Protein AF-A0A6A6Y308-F1 (afdb_monomer)

Nearest PDB structures (foldseek):
  7u5h-assembly1_A  TM=4.640E-01  e=7.105E+00  Bos taurus
  5zji-assembly1_1  TM=1.637E-01  e=7.989E+00  Zea mays

InterPro domains:
  IPR022025 Putative amidoligase enzyme [PF12224] (5-145)

Structure (mmCIF, N/CA/C/O backbone):
data_AF-A0A6A6Y308-F1
#
_entry.id   AF-A0A6A6Y308-F1
#
loop_
_atom_site.group_PDB
_atom_site.id
_atom_site.type_symbol
_atom_site.label_atom_id
_atom_site.label_alt_id
_atom_site.label_comp_id
_atom_site.label_asym_id
_atom_site.label_entity_id
_atom_site.label_seq_id
_atom_site.pdbx_PDB_ins_code
_atom_site.Cartn_x
_atom_site.Cartn_y
_atom_site.Cartn_z
_atom_site.occupancy
_atom_site.B_iso_or_equiv
_atom_site.auth_seq_id
_atom_site.auth_comp_id
_atom_site.auth_asym_id
_atom_site.auth_atom_id
_atom_site.pdbx_PDB_model_num
ATOM 1 N N . HIS A 1 1 ? -22.379 -2.623 -3.953 1.00 49.09 1 HIS A N 1
ATOM 2 C CA . HIS A 1 1 ? -21.558 -1.401 -4.014 1.00 49.09 1 HIS A CA 1
ATOM 3 C C . HIS A 1 1 ? -20.858 -1.243 -2.688 1.00 49.09 1 HIS A C 1
ATOM 5 O O . HIS A 1 1 ? -21.545 -1.113 -1.679 1.00 49.09 1 HIS A O 1
ATOM 11 N N . LEU A 1 2 ? -19.530 -1.318 -2.686 1.00 51.12 2 LEU A N 1
ATOM 12 C CA . LEU A 1 2 ? -18.751 -0.962 -1.508 1.00 51.12 2 LEU A CA 1
ATOM 13 C C . LEU A 1 2 ? -18.653 0.574 -1.449 1.00 51.12 2 LEU A C 1
ATOM 15 O O . LEU A 1 2 ? -18.627 1.216 -2.502 1.00 51.12 2 LEU A O 1
ATOM 19 N N . PRO A 1 3 ? -18.661 1.190 -0.258 1.00 69.62 3 PRO A N 1
ATOM 20 C CA . PRO A 1 3 ? -18.715 2.645 -0.108 1.00 69.62 3 PRO A CA 1
ATOM 21 C C . PRO A 1 3 ? -17.352 3.323 -0.331 1.00 69.62 3 PRO A C 1
ATOM 23 O O . PRO A 1 3 ? -17.095 4.371 0.258 1.00 69.62 3 PRO A O 1
ATOM 26 N N . PHE A 1 4 ? -16.480 2.750 -1.164 1.00 72.88 4 PHE A N 1
ATOM 27 C CA . PHE A 1 4 ? -15.085 3.164 -1.297 1.00 72.88 4 PHE A CA 1
ATOM 28 C C . PHE A 1 4 ? -14.673 3.358 -2.761 1.00 72.88 4 PHE A C 1
ATOM 30 O O . PHE A 1 4 ? -15.177 2.683 -3.661 1.00 72.88 4 PHE A O 1
ATOM 37 N N . ASN A 1 5 ? -13.732 4.271 -2.971 1.00 81.81 5 ASN A N 1
ATOM 38 C CA . ASN A 1 5 ? -12.874 4.333 -4.140 1.00 81.81 5 ASN A CA 1
ATOM 39 C C . ASN A 1 5 ? -11.476 3.857 -3.736 1.00 81.81 5 ASN A C 1
ATOM 41 O O . ASN A 1 5 ? -11.083 3.986 -2.575 1.00 81.81 5 ASN A O 1
ATOM 45 N N . PHE A 1 6 ? -10.704 3.349 -4.681 1.00 84.44 6 PHE A N 1
ATOM 46 C CA . PHE A 1 6 ? -9.331 2.956 -4.423 1.00 84.44 6 PHE A CA 1
ATOM 47 C C . PHE A 1 6 ? -8.427 3.211 -5.626 1.00 84.44 6 PHE A C 1
ATOM 49 O O . PHE A 1 6 ? -8.894 3.265 -6.760 1.00 84.44 6 PHE A O 1
ATOM 56 N N . GLY A 1 7 ? -7.137 3.372 -5.368 1.00 87.44 7 GLY A N 1
ATOM 57 C CA . GLY A 1 7 ? -6.074 3.354 -6.366 1.00 87.44 7 GLY A CA 1
ATOM 58 C C . GLY A 1 7 ? -5.041 2.297 -5.993 1.00 87.44 7 GLY A C 1
ATOM 59 O O . GLY A 1 7 ? -4.906 1.962 -4.816 1.00 87.44 7 GLY A O 1
ATOM 60 N N . VAL A 1 8 ? -4.339 1.753 -6.980 1.00 85.31 8 VAL A N 1
ATOM 61 C CA . VAL A 1 8 ? -3.263 0.780 -6.776 1.00 85.31 8 VAL A CA 1
ATOM 62 C C . VAL A 1 8 ? -1.998 1.288 -7.451 1.00 85.31 8 VAL A C 1
ATOM 64 O O . VAL A 1 8 ? -2.037 1.664 -8.621 1.00 85.31 8 VAL A O 1
ATOM 67 N N . GLU A 1 9 ? -0.888 1.266 -6.725 1.00 89.25 9 GLU A N 1
ATOM 68 C CA . GLU A 1 9 ? 0.457 1.490 -7.254 1.00 89.25 9 GLU A CA 1
ATOM 69 C C . GLU A 1 9 ? 1.149 0.131 -7.369 1.00 89.25 9 GLU A C 1
ATOM 71 O O . GLU A 1 9 ? 1.180 -0.656 -6.417 1.00 89.25 9 GLU A O 1
ATOM 76 N N . LEU A 1 10 ? 1.641 -0.180 -8.564 1.00 87.81 10 LEU A N 1
ATOM 77 C CA . LEU A 1 10 ? 2.288 -1.441 -8.895 1.00 87.81 10 LEU A CA 1
ATOM 78 C C . LEU A 1 10 ? 3.747 -1.171 -9.240 1.00 87.81 10 LEU A C 1
ATOM 80 O O . LEU A 1 10 ? 4.058 -0.751 -10.357 1.00 87.81 10 LEU A O 1
ATOM 84 N N . GLU A 1 11 ? 4.641 -1.463 -8.305 1.00 88.88 11 GLU A N 1
ATOM 85 C CA . GLU A 1 11 ? 6.077 -1.424 -8.543 1.00 88.88 11 GLU A CA 1
ATOM 86 C C . GLU A 1 11 ? 6.524 -2.761 -9.134 1.00 88.88 11 GLU A C 1
ATOM 88 O O . GLU A 1 11 ? 6.357 -3.829 -8.541 1.00 88.88 11 GLU A O 1
ATOM 93 N N . LEU A 1 12 ? 7.072 -2.726 -10.345 1.00 89.12 12 LEU A N 1
ATOM 94 C CA . LEU A 1 12 ? 7.346 -3.922 -11.127 1.00 89.12 12 LEU A CA 1
ATOM 95 C C . LEU A 1 12 ? 8.748 -3.878 -11.718 1.00 89.12 12 LEU A C 1
ATOM 97 O O . LEU A 1 12 ? 9.231 -2.847 -12.181 1.00 89.12 12 LEU A O 1
ATOM 101 N N . ILE A 1 13 ? 9.371 -5.051 -11.802 1.00 89.19 13 ILE A N 1
ATOM 102 C CA . ILE A 1 13 ? 10.595 -5.245 -12.573 1.00 89.19 13 ILE A CA 1
ATOM 103 C C . ILE A 1 13 ? 10.261 -6.083 -13.799 1.00 89.19 13 ILE A C 1
ATOM 105 O O . ILE A 1 13 ? 10.007 -7.287 -13.704 1.00 89.19 13 ILE A O 1
ATOM 109 N N . ILE A 1 14 ? 10.255 -5.431 -14.961 1.00 92.69 14 ILE A N 1
ATOM 110 C CA . ILE A 1 14 ? 9.709 -5.988 -16.199 1.00 92.69 14 ILE A CA 1
ATOM 111 C C . ILE A 1 14 ? 10.727 -6.050 -17.333 1.00 92.69 14 ILE A C 1
ATOM 113 O O . ILE A 1 14 ? 11.675 -5.272 -17.412 1.00 92.69 14 ILE A O 1
ATOM 117 N N . ARG A 1 15 ? 10.503 -6.974 -18.263 1.00 90.25 15 ARG A N 1
ATOM 118 C CA . ARG A 1 15 ? 11.238 -7.084 -19.522 1.00 90.25 15 ARG A CA 1
ATOM 119 C C . ARG A 1 15 ? 10.258 -7.301 -20.673 1.00 90.25 15 ARG A C 1
ATOM 121 O O . ARG A 1 15 ? 9.494 -8.261 -20.605 1.00 90.25 15 ARG A O 1
ATOM 128 N N . PRO A 1 16 ? 10.301 -6.503 -21.752 1.00 89.44 16 PRO A N 1
ATOM 129 C CA . PRO A 1 16 ? 9.512 -6.775 -22.952 1.00 89.44 16 PRO A CA 1
ATOM 130 C C . PRO A 1 16 ? 9.769 -8.191 -23.495 1.00 89.44 16 PRO A C 1
ATOM 132 O O . PRO A 1 16 ? 10.922 -8.583 -23.690 1.00 89.44 16 PRO A O 1
ATOM 135 N N . LYS A 1 17 ? 8.711 -8.966 -23.765 1.00 89.56 17 LYS A N 1
ATOM 136 C CA . LYS A 1 17 ? 8.814 -10.340 -24.299 1.00 89.56 17 LYS A CA 1
ATOM 137 C C . LYS A 1 17 ? 9.474 -10.395 -25.677 1.00 89.56 17 LYS A C 1
ATOM 139 O O . LYS A 1 17 ? 10.235 -11.318 -25.955 1.00 89.56 17 LYS A O 1
ATOM 144 N N . HIS A 1 18 ? 9.209 -9.401 -26.522 1.00 82.88 18 HIS A N 1
ATOM 145 C CA . HIS A 1 18 ? 9.711 -9.333 -27.896 1.00 82.88 18 HIS A CA 1
ATOM 146 C C . HIS A 1 18 ? 10.693 -8.177 -28.090 1.00 82.88 18 HIS A C 1
ATOM 148 O O . HIS A 1 18 ? 10.583 -7.405 -29.040 1.00 82.88 18 HIS A O 1
ATOM 154 N N . ILE A 1 19 ? 11.662 -8.052 -27.184 1.00 72.31 19 ILE A N 1
ATOM 155 C CA . ILE A 1 19 ? 12.603 -6.927 -27.167 1.00 72.31 19 ILE A CA 1
ATOM 156 C C . ILE A 1 19 ? 13.394 -6.756 -28.472 1.00 72.31 19 ILE A C 1
ATOM 158 O O . ILE A 1 19 ? 13.641 -5.634 -28.902 1.00 72.31 19 ILE A O 1
ATOM 162 N N . ASP A 1 20 ? 13.704 -7.859 -29.155 1.00 70.88 20 ASP A N 1
ATOM 163 C CA . ASP A 1 20 ? 14.433 -7.859 -30.431 1.00 70.88 20 ASP A CA 1
ATOM 164 C C . ASP A 1 20 ? 13.604 -7.302 -31.597 1.00 70.88 20 ASP A C 1
ATOM 166 O O . ASP A 1 20 ? 14.156 -6.879 -32.615 1.00 70.88 20 ASP A O 1
ATOM 170 N N . SER A 1 21 ? 12.275 -7.311 -31.447 1.00 68.81 21 SER A N 1
ATOM 171 C CA . SER A 1 21 ? 11.328 -6.767 -32.425 1.00 68.81 21 SER A CA 1
ATOM 172 C C . SER A 1 21 ? 11.036 -5.283 -32.210 1.00 68.81 21 SER A C 1
ATOM 174 O O . SER A 1 21 ? 10.389 -4.663 -33.056 1.00 68.81 21 SER A O 1
ATOM 176 N N . LEU A 1 22 ? 11.510 -4.706 -31.098 1.00 65.94 22 LEU A N 1
ATOM 177 C CA . LEU A 1 22 ? 11.335 -3.288 -30.840 1.00 65.94 22 LEU A CA 1
ATOM 178 C C . LEU A 1 22 ? 12.189 -2.446 -31.809 1.00 65.94 22 LEU A C 1
ATOM 180 O O . LEU A 1 22 ? 13.263 -2.886 -32.244 1.00 65.94 22 LEU A O 1
ATOM 184 N N . PRO A 1 23 ? 11.726 -1.227 -32.146 1.00 63.94 23 PRO A N 1
ATOM 185 C CA . PRO A 1 23 ? 12.510 -0.236 -32.876 1.00 63.94 23 PRO A CA 1
ATOM 186 C C . PRO A 1 23 ? 13.934 -0.078 -32.316 1.00 63.94 23 PRO A C 1
ATOM 188 O O . PRO A 1 23 ? 14.187 -0.308 -31.136 1.00 63.94 23 PRO A O 1
ATOM 191 N N . PHE A 1 24 ? 14.900 0.280 -33.166 1.00 62.03 24 PHE A N 1
ATOM 192 C CA . PHE A 1 24 ? 16.321 0.333 -32.783 1.00 62.03 24 PHE A CA 1
ATOM 193 C C . PHE A 1 24 ? 16.599 1.302 -31.616 1.00 62.03 24 PHE A C 1
ATOM 195 O O . PHE A 1 24 ? 17.485 1.055 -30.806 1.00 62.03 24 PHE A O 1
ATOM 202 N N . ASP A 1 25 ? 15.803 2.360 -31.505 1.00 57.19 25 ASP A N 1
ATOM 203 C CA . ASP A 1 25 ? 15.766 3.357 -30.429 1.00 57.19 25 ASP A CA 1
ATOM 204 C C . ASP A 1 25 ? 15.147 2.849 -29.108 1.00 57.19 25 ASP A C 1
ATOM 206 O O . ASP A 1 25 ? 15.202 3.543 -28.097 1.00 57.19 25 ASP A O 1
ATOM 210 N N . LEU A 1 26 ? 14.608 1.627 -29.105 1.00 56.84 26 LEU A N 1
ATOM 211 C CA . LEU A 1 26 ? 13.942 0.946 -27.990 1.00 56.84 26 LEU A CA 1
ATOM 212 C C . LEU A 1 26 ? 14.669 -0.337 -27.541 1.00 56.84 26 LEU A C 1
ATOM 214 O O . LEU A 1 26 ? 14.117 -1.132 -26.778 1.00 56.84 26 LEU A O 1
ATOM 218 N N . ARG A 1 27 ? 15.892 -0.579 -28.026 1.00 64.81 27 ARG A N 1
ATOM 219 C CA . ARG A 1 27 ? 16.707 -1.734 -27.616 1.00 64.81 27 ARG A CA 1
ATOM 220 C C . ARG A 1 27 ? 17.343 -1.508 -26.250 1.00 64.81 27 ARG A C 1
ATOM 222 O O . ARG A 1 27 ? 17.586 -0.368 -25.863 1.00 64.81 27 ARG A O 1
ATOM 229 N N . LEU A 1 28 ? 17.616 -2.613 -25.548 1.00 63.06 28 LEU A N 1
ATOM 230 C CA . LEU A 1 28 ? 18.350 -2.623 -24.278 1.00 63.06 28 LEU A CA 1
ATOM 231 C C . LEU A 1 28 ? 19.560 -1.677 -24.373 1.00 63.06 28 LEU A C 1
ATOM 233 O O . LEU A 1 28 ? 20.314 -1.791 -25.344 1.00 63.06 28 LEU A O 1
ATOM 237 N N . PRO A 1 29 ? 19.780 -0.780 -23.397 1.00 66.75 29 PRO A N 1
ATOM 238 C CA . PRO A 1 29 ? 21.053 -0.094 -23.293 1.00 66.75 29 PRO A CA 1
ATOM 239 C C . PRO A 1 29 ? 22.156 -1.150 -23.156 1.00 66.75 29 PRO A C 1
ATOM 241 O O . PRO A 1 29 ? 21.982 -2.128 -22.421 1.00 66.75 29 PRO A O 1
ATOM 244 N N . ASP A 1 30 ? 23.274 -0.962 -23.857 1.00 66.31 30 ASP A N 1
ATOM 245 C CA . ASP A 1 30 ? 24.448 -1.820 -23.694 1.00 66.31 30 ASP A CA 1
ATOM 246 C C . ASP A 1 30 ? 24.899 -1.845 -22.221 1.00 66.31 30 ASP A C 1
ATOM 248 O O . 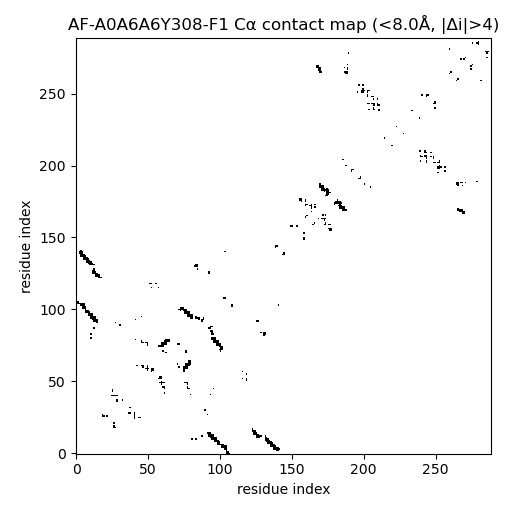ASP A 1 30 ? 24.589 -0.949 -21.431 1.00 66.31 30 ASP A O 1
ATOM 252 N N . SER A 1 31 ? 25.652 -2.872 -21.820 1.00 65.19 31 SER A N 1
ATOM 253 C CA . SER A 1 31 ? 26.125 -3.006 -20.431 1.00 65.19 31 SER A CA 1
ATOM 254 C C . SER A 1 31 ? 26.991 -1.830 -19.950 1.00 65.19 31 SER A C 1
ATOM 256 O O . SER A 1 31 ? 27.176 -1.658 -18.748 1.00 65.19 31 SER A O 1
ATOM 258 N N . ASP A 1 32 ? 27.531 -1.039 -20.878 1.00 68.44 32 ASP A N 1
ATOM 259 C CA . ASP A 1 32 ? 28.313 0.178 -20.659 1.00 68.44 32 ASP A CA 1
ATOM 260 C C . ASP A 1 32 ? 27.527 1.472 -20.961 1.00 68.44 32 ASP A C 1
ATOM 262 O O . ASP A 1 32 ? 28.116 2.552 -21.057 1.00 68.44 32 ASP A O 1
ATOM 266 N N . ALA A 1 33 ? 26.197 1.393 -21.083 1.00 72.44 33 ALA A N 1
ATOM 267 C CA . ALA A 1 33 ? 25.349 2.541 -21.361 1.00 72.44 33 ALA A CA 1
ATOM 268 C C . ALA A 1 33 ? 25.497 3.650 -20.312 1.00 72.44 33 ALA A C 1
ATOM 270 O O . ALA A 1 33 ? 25.511 3.435 -19.097 1.00 72.44 33 ALA A O 1
ATOM 271 N N . THR A 1 34 ? 25.552 4.886 -20.800 1.00 79.69 34 THR A N 1
ATOM 272 C CA . THR A 1 34 ? 25.599 6.073 -19.948 1.00 79.69 34 THR A CA 1
ATOM 273 C C . THR A 1 34 ? 24.289 6.240 -19.165 1.00 79.69 34 THR A C 1
ATOM 275 O O . THR A 1 34 ? 23.223 5.856 -19.653 1.00 79.69 34 THR A O 1
ATOM 278 N N . PRO A 1 35 ? 24.304 6.923 -18.002 1.00 78.06 35 PRO A N 1
ATOM 279 C CA . PRO A 1 35 ? 23.084 7.211 -17.241 1.00 78.06 35 PRO A CA 1
ATOM 280 C C . PRO A 1 35 ? 21.982 7.886 -18.069 1.00 78.06 35 PRO A C 1
ATOM 282 O O . PRO A 1 35 ? 20.798 7.638 -17.856 1.00 78.06 35 PRO A O 1
ATOM 285 N N . ARG A 1 36 ? 22.371 8.717 -19.047 1.00 78.94 36 ARG A N 1
ATOM 286 C CA . ARG A 1 36 ? 21.442 9.365 -19.976 1.00 78.94 36 ARG A CA 1
ATOM 287 C C . ARG A 1 36 ? 20.762 8.358 -20.904 1.00 78.94 36 ARG A C 1
ATOM 289 O O . ARG A 1 36 ? 19.549 8.416 -21.030 1.00 78.94 36 ARG A O 1
ATOM 296 N N . GLN A 1 37 ? 21.513 7.433 -21.503 1.00 79.19 37 GLN A N 1
ATOM 297 C CA . GLN A 1 37 ? 20.950 6.387 -22.369 1.00 79.19 37 GLN A CA 1
ATOM 298 C C . GLN A 1 37 ? 19.991 5.477 -21.598 1.00 79.19 37 GLN A C 1
ATOM 300 O O . GLN A 1 37 ? 18.906 5.182 -22.087 1.00 79.19 37 GLN A O 1
ATOM 305 N N . THR A 1 38 ? 20.343 5.101 -20.366 1.00 78.69 38 THR A N 1
ATOM 306 C CA . THR A 1 38 ? 19.455 4.324 -19.489 1.00 78.69 38 THR A CA 1
ATOM 307 C C . THR A 1 38 ? 18.173 5.087 -19.164 1.00 78.69 38 THR A C 1
ATOM 309 O O . THR A 1 38 ? 17.088 4.514 -19.196 1.00 78.69 38 THR A O 1
ATOM 312 N N . ARG A 1 39 ? 18.270 6.394 -18.892 1.00 79.94 39 ARG A N 1
ATOM 313 C CA . ARG A 1 39 ? 17.099 7.244 -18.644 1.00 79.94 39 ARG A CA 1
ATOM 314 C C . ARG A 1 39 ? 16.206 7.365 -19.880 1.00 79.94 39 ARG A C 1
ATOM 316 O O . ARG A 1 39 ? 14.998 7.196 -19.766 1.00 79.94 39 ARG A O 1
ATOM 323 N N . ASP A 1 40 ? 16.791 7.634 -21.044 1.00 82.19 40 ASP A N 1
ATOM 324 C CA . ASP A 1 40 ? 16.055 7.769 -22.305 1.00 82.19 40 ASP A CA 1
ATOM 325 C C . ASP A 1 40 ? 15.342 6.448 -22.658 1.00 82.19 40 ASP A C 1
ATOM 327 O O . ASP A 1 40 ? 14.166 6.455 -23.028 1.00 82.19 40 ASP A O 1
ATOM 331 N N . PHE A 1 41 ? 16.002 5.305 -22.439 1.00 83.81 41 PHE A N 1
ATOM 332 C CA . PHE A 1 41 ? 15.382 3.987 -22.569 1.00 83.81 41 PHE A CA 1
ATOM 333 C C . PHE A 1 41 ? 14.203 3.808 -21.607 1.00 83.81 41 PHE A C 1
ATOM 335 O O . PHE A 1 41 ? 13.113 3.451 -22.048 1.00 83.81 41 PHE A O 1
ATOM 342 N N . ASN A 1 42 ? 14.389 4.102 -20.316 1.00 85.81 42 ASN A N 1
ATOM 343 C CA . ASN A 1 42 ? 13.338 3.969 -19.306 1.00 85.81 42 ASN A CA 1
ATOM 344 C C . ASN A 1 42 ? 12.090 4.784 -19.679 1.00 85.81 42 ASN A C 1
ATOM 346 O O . ASN A 1 42 ? 10.986 4.250 -19.666 1.00 85.81 42 ASN A O 1
ATOM 350 N N . PHE A 1 43 ? 12.244 6.038 -20.112 1.00 87.31 43 PHE A N 1
ATOM 351 C CA . PHE A 1 43 ? 11.104 6.834 -20.585 1.00 87.31 43 PHE A CA 1
ATOM 352 C C . PHE A 1 43 ? 10.428 6.244 -21.819 1.00 87.31 43 PHE A C 1
ATOM 354 O O . PHE A 1 43 ? 9.216 6.371 -21.988 1.00 87.31 43 PHE A O 1
ATOM 361 N N . THR A 1 44 ? 11.193 5.610 -22.699 1.00 86.88 44 THR A N 1
ATOM 362 C CA . THR A 1 44 ? 10.627 4.988 -23.895 1.00 86.88 44 THR A CA 1
ATOM 363 C C . THR A 1 44 ? 9.882 3.695 -23.547 1.00 86.88 44 THR A C 1
ATOM 365 O O . THR A 1 44 ? 8.809 3.448 -24.097 1.00 86.88 44 THR A O 1
ATOM 368 N N . LEU A 1 45 ? 10.359 2.938 -22.553 1.00 89.62 45 LEU A N 1
ATOM 369 C CA . LEU A 1 45 ? 9.630 1.821 -21.950 1.00 89.62 45 LEU A CA 1
ATOM 370 C C . LEU A 1 45 ? 8.298 2.281 -21.335 1.00 89.62 45 LEU A C 1
ATOM 372 O O . LEU A 1 45 ? 7.266 1.678 -21.622 1.00 89.62 45 LEU A O 1
ATOM 376 N N . LEU A 1 46 ? 8.287 3.378 -20.568 1.00 93.12 46 LEU A N 1
ATOM 377 C CA . LEU A 1 46 ? 7.044 3.938 -20.019 1.00 93.12 46 LEU A CA 1
ATOM 378 C C . LEU A 1 46 ? 6.062 4.353 -21.121 1.00 93.12 46 LEU A C 1
ATOM 380 O O . LEU A 1 46 ? 4.873 4.053 -21.037 1.00 93.12 46 LEU A O 1
ATOM 384 N N . LYS A 1 47 ? 6.550 4.980 -22.201 1.00 91.75 47 LYS A N 1
ATOM 385 C CA . LYS A 1 47 ? 5.716 5.328 -23.367 1.00 91.75 47 LYS A CA 1
ATOM 386 C C . LYS A 1 47 ? 5.112 4.096 -24.029 1.00 91.75 47 LYS A C 1
ATOM 388 O O . LYS A 1 47 ? 3.959 4.146 -24.445 1.00 91.75 47 LYS A O 1
ATOM 393 N N . MET A 1 48 ? 5.864 3.002 -24.116 1.00 91.19 48 MET A N 1
ATOM 394 C CA . MET A 1 48 ? 5.357 1.742 -24.651 1.00 91.19 48 MET A CA 1
ATOM 395 C C . MET A 1 48 ? 4.241 1.168 -23.770 1.00 91.19 48 MET A C 1
ATOM 397 O O . MET A 1 48 ? 3.202 0.785 -24.300 1.00 91.19 48 MET A O 1
ATOM 401 N N . ILE A 1 49 ? 4.408 1.164 -22.443 1.00 94.50 49 ILE A N 1
ATOM 402 C CA . ILE A 1 49 ? 3.353 0.750 -21.497 1.00 94.50 49 ILE A CA 1
ATOM 403 C C . ILE A 1 49 ? 2.103 1.612 -21.696 1.00 94.50 49 ILE A C 1
ATOM 405 O O . ILE A 1 49 ? 1.008 1.085 -21.896 1.00 94.50 49 ILE A O 1
ATOM 409 N N . ALA A 1 50 ? 2.277 2.935 -21.732 1.00 95.38 50 ALA A N 1
ATOM 410 C CA . ALA A 1 50 ? 1.181 3.874 -21.918 1.00 95.38 50 ALA A CA 1
ATOM 411 C C . ALA A 1 50 ? 0.422 3.647 -23.237 1.00 95.38 50 ALA A C 1
ATOM 413 O O . ALA A 1 50 ? -0.811 3.686 -23.269 1.00 95.38 50 ALA A O 1
ATOM 414 N N . GLN A 1 51 ? 1.144 3.355 -24.322 1.00 93.69 51 GLN A N 1
ATOM 415 C CA . GLN A 1 51 ? 0.559 3.023 -25.621 1.00 93.69 51 GLN A CA 1
ATOM 416 C C . GLN A 1 51 ? -0.196 1.689 -25.602 1.00 93.69 51 GLN A C 1
ATOM 418 O O . GLN A 1 51 ? -1.299 1.628 -26.142 1.00 93.69 51 GLN A O 1
ATOM 423 N N . LEU A 1 52 ? 0.359 0.645 -24.980 1.00 94.81 52 LEU A N 1
ATOM 424 C CA . LEU A 1 52 ? -0.269 -0.679 -24.887 1.00 94.81 52 LEU A CA 1
ATOM 425 C C . LEU A 1 52 ? -1.583 -0.634 -24.101 1.00 94.81 52 LEU A C 1
ATOM 427 O O . LEU A 1 52 ? -2.606 -1.146 -24.565 1.00 94.81 52 LEU A O 1
ATOM 431 N N . LEU A 1 53 ? -1.570 0.027 -22.943 1.00 96.00 53 LEU A N 1
ATOM 432 C CA . LEU A 1 53 ? -2.765 0.215 -22.124 1.00 96.00 53 LEU A CA 1
ATOM 433 C C . LEU A 1 53 ? -3.803 1.062 -22.871 1.00 96.00 53 LEU A C 1
ATOM 435 O O . LEU A 1 53 ? -4.959 0.654 -22.999 1.00 96.00 53 LEU A O 1
ATOM 439 N N . SER A 1 54 ? -3.389 2.181 -23.474 1.00 96.56 54 SER A N 1
ATOM 440 C CA . SER A 1 54 ? -4.309 3.057 -24.214 1.00 96.56 54 SER A CA 1
ATOM 441 C C . SER A 1 54 ? -4.932 2.367 -25.433 1.00 96.56 54 SER A C 1
ATOM 443 O O . SER A 1 54 ? -6.120 2.549 -25.696 1.00 96.56 54 SER A O 1
ATOM 445 N N . ALA A 1 55 ? -4.169 1.535 -26.153 1.00 94.94 55 ALA A N 1
ATOM 446 C CA . ALA A 1 55 ? -4.673 0.723 -27.265 1.00 94.94 55 ALA A CA 1
ATOM 447 C C . ALA A 1 55 ? -5.695 -0.336 -26.816 1.00 94.94 55 ALA A C 1
ATOM 449 O O . ALA A 1 55 ? -6.518 -0.774 -27.616 1.00 94.94 55 ALA A O 1
ATOM 450 N N . SER A 1 56 ? -5.669 -0.699 -25.534 1.00 95.06 56 SER A N 1
ATOM 451 C CA . SER A 1 56 ? -6.587 -1.644 -24.895 1.00 95.06 56 SER A CA 1
ATOM 452 C C . SER A 1 56 ? -7.728 -0.936 -24.152 1.00 95.06 56 SER A C 1
ATOM 454 O O . SER A 1 56 ? -8.334 -1.504 -23.247 1.00 95.06 56 SER A O 1
ATOM 456 N N . GLU A 1 57 ? -8.034 0.312 -24.525 1.00 96.19 57 GLU A N 1
ATOM 457 C CA . GLU A 1 57 ? -9.078 1.152 -23.916 1.00 96.19 57 GLU A CA 1
ATOM 458 C C . GLU A 1 57 ? -8.837 1.445 -22.424 1.00 96.19 57 GLU A C 1
ATOM 460 O O . GLU A 1 57 ? -9.778 1.642 -21.657 1.00 96.19 57 GLU A O 1
ATOM 465 N N . MET A 1 58 ? -7.573 1.474 -22.000 1.00 95.69 58 MET A N 1
ATOM 466 C CA . MET A 1 58 ? -7.150 1.859 -20.654 1.00 95.69 58 MET A CA 1
ATOM 467 C C . MET A 1 58 ? -6.248 3.090 -20.780 1.00 95.69 58 MET A C 1
ATOM 469 O O . MET A 1 58 ? -5.028 2.940 -20.849 1.00 95.69 58 MET A O 1
ATOM 473 N N . PRO A 1 59 ? -6.817 4.309 -20.891 1.00 96.69 59 PRO A N 1
ATOM 474 C CA . PRO A 1 59 ? -6.035 5.519 -21.107 1.00 96.69 59 PRO A CA 1
ATOM 475 C C . PRO A 1 59 ? -4.904 5.616 -20.090 1.00 96.69 59 PRO A C 1
ATOM 477 O O . PRO A 1 59 ? -5.152 5.533 -18.885 1.00 96.69 59 PRO A O 1
ATOM 480 N N . CYS A 1 60 ? -3.679 5.766 -20.585 1.00 97.06 60 CYS A N 1
ATOM 481 C CA . CYS A 1 60 ? -2.489 5.782 -19.755 1.00 97.06 60 CYS A CA 1
ATOM 482 C C . CYS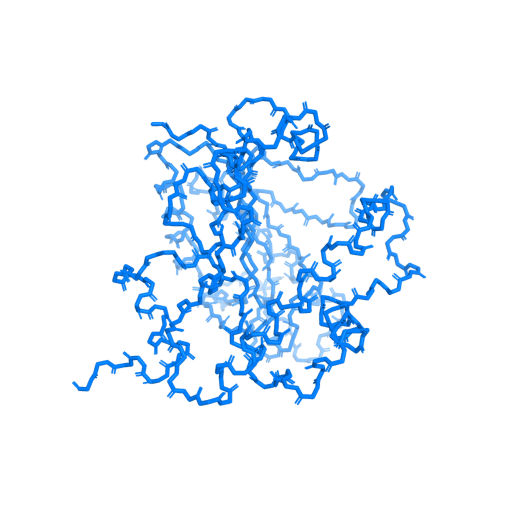 A 1 60 ? -1.543 6.905 -20.177 1.00 97.06 60 CYS A C 1
ATOM 484 O O . CYS A 1 60 ? -1.263 7.079 -21.365 1.00 97.06 60 CYS A O 1
ATOM 486 N N . ASN A 1 61 ? -1.054 7.654 -19.195 1.00 95.44 61 ASN A N 1
ATOM 487 C CA . ASN A 1 61 ? -0.050 8.692 -19.370 1.00 95.44 61 ASN A CA 1
ATOM 488 C C . ASN A 1 61 ? 1.330 8.182 -18.948 1.00 95.44 61 ASN A C 1
ATOM 490 O O . ASN A 1 61 ? 1.453 7.247 -18.160 1.00 95.44 61 ASN A O 1
ATOM 494 N N . VAL A 1 62 ? 2.371 8.854 -19.435 1.00 93.62 62 VAL A N 1
ATOM 495 C CA . VAL A 1 62 ? 3.701 8.774 -18.827 1.00 93.62 62 VAL A CA 1
ATOM 496 C C . VAL A 1 62 ? 3.837 9.945 -17.874 1.00 93.62 62 VAL A C 1
ATOM 498 O O . VAL A 1 62 ? 3.654 11.086 -18.300 1.00 93.62 62 VAL A O 1
ATOM 501 N N . PHE A 1 63 ? 4.155 9.657 -16.620 1.00 89.06 63 PHE A N 1
ATOM 502 C CA . PHE A 1 63 ? 4.388 10.665 -15.600 1.00 89.06 63 PHE A CA 1
ATOM 503 C C . PHE A 1 63 ? 5.884 10.747 -15.273 1.00 89.06 63 PHE A C 1
ATOM 505 O O . PHE A 1 63 ? 6.577 9.732 -15.231 1.00 89.06 63 PHE A O 1
ATOM 512 N N . ASP A 1 64 ? 6.389 11.969 -15.105 1.00 85.00 64 ASP A N 1
ATOM 513 C CA . ASP A 1 64 ? 7.761 12.244 -14.678 1.00 85.00 64 ASP A CA 1
ATOM 514 C C . ASP A 1 64 ? 7.695 13.066 -13.392 1.00 85.00 64 ASP A C 1
ATOM 516 O O . ASP A 1 64 ? 7.283 14.223 -13.423 1.00 85.00 64 ASP A O 1
ATOM 520 N N . HIS A 1 65 ? 8.143 12.490 -12.274 1.00 74.00 65 HIS A N 1
ATOM 521 C CA . HIS A 1 65 ? 8.185 13.174 -10.975 1.00 74.00 65 HIS A CA 1
ATOM 522 C C . HIS A 1 65 ? 9.069 14.436 -10.972 1.00 74.00 65 HIS A C 1
ATOM 524 O O . HIS A 1 65 ? 9.024 15.208 -10.020 1.00 74.00 65 HIS A O 1
ATOM 530 N N . ASN A 1 66 ? 9.889 14.655 -12.009 1.00 75.00 66 ASN A N 1
ATOM 531 C CA . ASN A 1 66 ? 10.678 15.879 -12.161 1.00 75.00 66 ASN A CA 1
ATOM 532 C C . ASN A 1 66 ? 9.900 17.036 -12.813 1.00 75.00 66 ASN A C 1
ATOM 534 O O . ASN A 1 66 ? 10.456 18.126 -12.960 1.00 75.00 66 ASN A O 1
ATOM 538 N N . CYS A 1 67 ? 8.663 16.809 -13.258 1.00 73.44 67 CYS A N 1
ATOM 539 C CA . CYS A 1 67 ? 7.785 17.858 -13.760 1.00 73.44 67 CYS A CA 1
ATOM 540 C C . CYS A 1 67 ? 6.945 18.449 -12.619 1.00 73.44 67 CYS A C 1
ATOM 542 O O . CYS A 1 67 ? 6.477 17.723 -11.752 1.00 73.44 67 CYS A O 1
ATOM 544 N N . ASP A 1 68 ? 6.695 19.762 -12.661 1.00 65.19 68 ASP A N 1
ATOM 545 C CA . ASP A 1 68 ? 5.861 20.480 -11.676 1.00 65.19 68 ASP A CA 1
ATOM 546 C C . ASP A 1 68 ? 4.346 20.185 -11.820 1.00 65.19 68 ASP A C 1
ATOM 548 O O . ASP A 1 68 ? 3.513 20.864 -11.219 1.00 65.19 68 ASP A O 1
ATOM 552 N N . GLU A 1 69 ? 3.965 19.214 -12.654 1.00 78.25 69 GLU A N 1
ATOM 553 C CA . GLU A 1 69 ? 2.571 18.829 -12.888 1.00 78.25 69 GLU A CA 1
ATOM 554 C C . GLU A 1 69 ? 2.180 17.668 -11.968 1.00 78.25 69 GLU A C 1
ATOM 556 O O . GLU A 1 69 ? 2.980 16.775 -11.703 1.00 78.25 69 GLU A O 1
ATOM 561 N N . GLU A 1 70 ? 0.939 17.663 -11.483 1.00 78.25 70 GLU A N 1
ATOM 562 C CA . GLU A 1 70 ? 0.407 16.540 -10.707 1.00 78.25 70 GLU A CA 1
ATOM 563 C C . GLU A 1 70 ? -0.064 15.399 -11.633 1.00 78.25 70 GLU A C 1
ATOM 565 O O . GLU A 1 70 ? -0.540 15.666 -12.744 1.00 78.25 70 GLU A O 1
ATOM 570 N N . PRO A 1 71 ? 0.013 14.127 -11.196 1.00 82.88 71 PRO A N 1
ATOM 571 C CA . PRO A 1 71 ? -0.515 13.005 -11.965 1.00 82.88 71 PRO A CA 1
ATOM 572 C C . PRO A 1 71 ? -2.028 13.118 -12.188 1.00 82.88 71 PRO A C 1
ATOM 574 O O . PRO A 1 71 ? -2.804 13.394 -11.272 1.00 82.88 71 PRO A O 1
ATOM 577 N N . ASP A 1 72 ? -2.473 12.823 -13.409 1.00 88.56 72 ASP A N 1
ATOM 578 C CA . ASP A 1 72 ? -3.897 12.730 -13.735 1.00 88.56 72 ASP A CA 1
ATOM 579 C C . ASP A 1 72 ? -4.440 11.354 -13.321 1.00 88.56 72 ASP A C 1
ATOM 581 O O . ASP A 1 72 ? -4.394 10.390 -14.089 1.00 88.56 72 ASP A O 1
ATOM 585 N N . TYR A 1 73 ? -4.986 11.265 -12.107 1.00 90.00 73 TYR A N 1
ATOM 586 C CA . TYR A 1 73 ? -5.581 10.035 -11.566 1.00 90.00 73 TYR A CA 1
ATOM 587 C C . TYR A 1 73 ? -6.966 9.688 -12.142 1.00 90.00 73 TYR A C 1
ATOM 589 O O . TYR A 1 73 ? -7.633 8.771 -11.656 1.00 90.00 73 TYR A O 1
ATOM 597 N N . THR A 1 74 ? -7.423 10.380 -13.194 1.00 90.62 74 THR A N 1
ATOM 598 C CA . THR A 1 74 ? -8.547 9.894 -14.018 1.00 90.62 74 THR A CA 1
ATOM 599 C C . THR A 1 74 ? -8.101 8.842 -15.037 1.00 90.62 74 THR A C 1
ATOM 601 O O . THR A 1 74 ? -8.936 8.200 -15.677 1.00 90.62 74 THR A O 1
ATOM 604 N N . LYS A 1 75 ? -6.785 8.646 -15.180 1.00 95.19 75 LYS A N 1
ATOM 605 C CA . LYS A 1 75 ? -6.140 7.715 -16.108 1.00 95.19 75 LYS A CA 1
ATOM 606 C C . LYS A 1 75 ? -5.107 6.860 -15.375 1.00 95.19 75 LYS A C 1
ATOM 608 O O . LYS A 1 75 ? -4.735 7.149 -14.242 1.00 95.19 75 LYS A O 1
ATOM 613 N N . TRP A 1 76 ? -4.636 5.811 -16.041 1.00 97.25 76 TRP A N 1
ATOM 614 C CA . TRP A 1 76 ? -3.450 5.083 -15.598 1.00 97.25 76 TRP A CA 1
ATOM 615 C C . TRP A 1 76 ? -2.209 5.963 -15.768 1.00 97.25 76 TRP A C 1
ATOM 617 O O . TRP A 1 76 ? -2.132 6.750 -16.712 1.00 97.25 76 TRP A O 1
ATOM 627 N N . ASN A 1 77 ? -1.202 5.797 -14.920 1.00 95.62 77 ASN A N 1
ATOM 628 C CA . ASN A 1 77 ? 0.067 6.513 -15.035 1.00 95.62 77 ASN A CA 1
ATOM 629 C C . ASN A 1 77 ? 1.222 5.512 -14.988 1.00 95.62 77 ASN A C 1
ATOM 631 O O . ASN A 1 77 ? 1.301 4.707 -14.070 1.00 95.62 77 ASN A O 1
ATOM 635 N N . ALA A 1 78 ? 2.105 5.548 -15.983 1.00 95.69 78 ALA A N 1
ATOM 636 C CA . ALA A 1 78 ? 3.365 4.814 -15.987 1.00 95.69 78 ALA A CA 1
ATOM 637 C C . ALA A 1 78 ? 4.494 5.784 -15.617 1.00 95.69 78 ALA A C 1
ATOM 639 O O . ALA A 1 78 ? 4.672 6.807 -16.283 1.00 95.69 78 ALA A O 1
ATOM 640 N N . THR A 1 79 ? 5.252 5.472 -14.571 1.00 93.62 79 THR A N 1
ATOM 641 C CA . THR A 1 79 ? 6.278 6.351 -13.999 1.00 93.62 79 THR A CA 1
ATOM 642 C C . THR A 1 79 ? 7.522 5.569 -13.563 1.00 93.62 79 THR A C 1
ATOM 644 O O . THR A 1 79 ? 7.596 4.341 -13.678 1.00 93.62 79 THR A O 1
ATOM 647 N N . LEU A 1 80 ? 8.553 6.298 -13.136 1.00 87.06 80 LEU A N 1
ATOM 648 C CA . LEU A 1 80 ? 9.748 5.738 -12.516 1.00 87.06 80 LEU A CA 1
ATOM 649 C C . LEU A 1 80 ? 9.707 5.989 -11.016 1.00 87.06 80 LEU A C 1
ATOM 651 O O . LEU A 1 80 ? 9.663 7.145 -10.605 1.00 87.06 80 LEU A O 1
ATOM 655 N N . ASP A 1 81 ? 9.890 4.931 -10.237 1.00 76.38 81 ASP A N 1
ATOM 656 C CA . ASP A 1 81 ? 10.172 5.050 -8.813 1.00 76.38 81 ASP A CA 1
ATOM 657 C C . ASP A 1 81 ? 11.683 4.878 -8.552 1.00 76.38 81 ASP A C 1
ATOM 659 O O . ASP A 1 81 ? 12.369 4.014 -9.112 1.00 76.38 81 ASP A O 1
ATOM 663 N N . ALA A 1 82 ? 12.230 5.773 -7.729 1.00 74.31 82 ALA A N 1
ATOM 664 C CA . ALA A 1 82 ? 13.611 5.748 -7.276 1.00 74.31 82 ALA A CA 1
ATOM 665 C C . ALA A 1 82 ? 13.889 4.659 -6.223 1.00 74.31 82 ALA A C 1
ATOM 667 O O . ALA A 1 82 ? 15.058 4.298 -6.054 1.00 74.31 82 ALA A O 1
ATOM 668 N N . SER A 1 83 ? 12.853 4.162 -5.542 1.00 69.81 83 SER A N 1
ATOM 669 C CA . SER A 1 83 ? 12.909 3.133 -4.500 1.00 69.81 83 SER A CA 1
ATOM 670 C C . SER A 1 83 ? 13.215 1.735 -5.066 1.00 69.81 83 SER A C 1
ATOM 672 O O . SER A 1 83 ? 13.900 0.937 -4.420 1.00 69.81 83 SER A O 1
ATOM 674 N N . ILE A 1 84 ? 12.804 1.469 -6.312 1.00 71.56 84 ILE A N 1
ATOM 675 C CA . ILE A 1 84 ? 12.942 0.158 -6.952 1.00 71.56 84 ILE A CA 1
ATOM 676 C C . ILE A 1 84 ? 14.396 -0.095 -7.384 1.00 71.56 84 ILE A C 1
ATOM 678 O O . ILE A 1 84 ? 15.080 0.738 -7.995 1.00 71.56 84 ILE A O 1
ATOM 682 N N . SER A 1 85 ? 14.875 -1.307 -7.112 1.00 75.62 85 SER A N 1
ATOM 683 C CA . SER A 1 85 ? 16.230 -1.761 -7.405 1.00 75.62 85 SER A CA 1
ATOM 684 C C . SER A 1 85 ? 16.560 -1.689 -8.894 1.00 75.62 85 SER A C 1
ATOM 686 O O . SER A 1 85 ? 15.935 -2.306 -9.759 1.00 75.62 85 SER A O 1
ATOM 688 N N . LYS A 1 86 ? 17.664 -1.004 -9.193 1.00 82.56 86 LYS A N 1
ATOM 689 C CA . LYS A 1 86 ? 18.245 -0.906 -10.541 1.00 82.56 86 LYS A CA 1
ATOM 690 C C . LYS A 1 86 ? 19.212 -2.051 -10.855 1.00 82.56 86 LYS A C 1
ATOM 692 O O . LYS A 1 86 ? 19.743 -2.116 -11.963 1.00 82.56 86 LYS A O 1
ATOM 697 N N . ALA A 1 87 ? 19.440 -2.970 -9.912 1.00 81.94 87 ALA A N 1
ATOM 698 C CA . ALA A 1 87 ? 20.415 -4.054 -10.057 1.00 81.94 87 ALA A CA 1
ATOM 699 C C . ALA A 1 87 ? 20.088 -5.001 -11.225 1.00 81.94 87 ALA A C 1
ATOM 701 O O . ALA A 1 87 ? 20.982 -5.605 -11.817 1.00 81.94 87 ALA A O 1
ATOM 702 N N . HIS A 1 88 ? 18.810 -5.114 -11.586 1.00 81.44 88 HIS A N 1
ATOM 703 C CA . HIS A 1 88 ? 18.349 -6.024 -12.630 1.00 81.44 88 HIS A CA 1
ATOM 704 C C . HIS A 1 88 ? 18.432 -5.463 -14.053 1.00 81.44 88 HIS A C 1
ATOM 706 O O . HIS A 1 88 ? 18.289 -6.235 -15.006 1.00 81.44 88 HIS A O 1
ATOM 712 N N . ILE A 1 89 ? 18.766 -4.176 -14.209 1.00 82.19 89 ILE A N 1
ATOM 713 C CA . ILE A 1 89 ? 18.942 -3.535 -15.522 1.00 82.19 89 ILE A CA 1
ATOM 714 C C . ILE A 1 89 ? 20.019 -4.260 -16.331 1.00 82.19 89 ILE A C 1
ATOM 716 O O . ILE A 1 89 ? 19.821 -4.541 -17.510 1.00 82.19 89 ILE A O 1
ATOM 720 N N . ALA A 1 90 ? 21.107 -4.685 -15.680 1.00 78.44 90 ALA A N 1
ATOM 721 C CA . ALA A 1 90 ? 22.176 -5.461 -16.312 1.00 78.44 90 ALA A CA 1
ATOM 722 C C . ALA A 1 90 ? 21.714 -6.828 -16.862 1.00 78.44 90 ALA A C 1
ATOM 724 O O . ALA A 1 90 ? 22.421 -7.458 -17.645 1.00 78.44 90 ALA A O 1
ATOM 725 N N . ASN A 1 91 ? 20.536 -7.315 -16.462 1.00 80.25 91 ASN A N 1
ATOM 726 C CA . ASN A 1 91 ? 19.933 -8.543 -16.983 1.00 80.25 91 ASN A CA 1
ATOM 727 C C . ASN A 1 91 ? 18.769 -8.274 -17.952 1.00 80.25 91 ASN A C 1
ATOM 729 O O . ASN A 1 91 ? 18.019 -9.200 -18.271 1.00 80.25 91 ASN A O 1
ATOM 733 N N . GLY A 1 92 ? 18.601 -7.023 -18.385 1.00 81.62 92 GLY A N 1
ATOM 734 C CA . GLY A 1 92 ? 17.528 -6.585 -19.271 1.00 81.62 92 GLY A CA 1
ATOM 735 C C . GLY A 1 92 ? 16.157 -6.525 -18.604 1.00 81.62 92 GLY A C 1
ATOM 736 O O . GLY A 1 92 ? 15.152 -6.721 -19.279 1.00 81.62 92 GLY A O 1
ATOM 737 N N . PHE A 1 93 ? 16.117 -6.307 -17.291 1.00 87.44 93 PHE A N 1
ATOM 738 C CA . PHE A 1 93 ? 14.895 -6.122 -16.516 1.00 87.44 93 PHE A CA 1
ATOM 739 C C . PHE A 1 93 ? 14.878 -4.721 -15.908 1.00 87.44 93 PHE A C 1
ATOM 741 O O . PHE A 1 93 ? 15.856 -4.295 -15.298 1.00 87.44 93 PHE A O 1
ATOM 748 N N . TYR A 1 94 ? 13.766 -4.018 -16.064 1.00 89.00 94 TYR A N 1
ATOM 749 C CA . TYR A 1 94 ? 13.673 -2.588 -15.817 1.00 89.00 94 TYR A CA 1
ATOM 750 C C . TYR A 1 94 ? 12.636 -2.286 -14.747 1.00 89.00 94 TYR A C 1
ATOM 752 O O . TYR A 1 94 ? 11.537 -2.841 -14.819 1.00 89.00 94 TYR A O 1
ATOM 760 N N . PRO A 1 95 ? 12.974 -1.419 -13.781 1.00 90.25 95 PRO A N 1
ATOM 761 C CA . PRO A 1 95 ? 12.023 -0.964 -12.787 1.00 90.25 95 PRO A CA 1
ATOM 762 C C . PRO A 1 95 ? 11.030 0.007 -13.424 1.00 90.25 95 PRO A C 1
ATOM 764 O O . PRO A 1 95 ? 11.429 0.926 -14.146 1.00 90.25 95 PRO A O 1
ATOM 767 N N . VAL A 1 96 ? 9.752 -0.197 -13.143 1.00 92.69 96 VAL A N 1
ATOM 768 C CA . VAL A 1 96 ? 8.666 0.724 -13.475 1.00 92.69 96 VAL A CA 1
ATOM 769 C C . VAL A 1 96 ? 7.681 0.759 -12.320 1.00 92.69 96 VAL A C 1
ATOM 771 O O . VAL A 1 96 ? 7.509 -0.236 -11.621 1.00 92.69 96 VAL A O 1
ATOM 774 N N . GLU A 1 97 ? 6.999 1.880 -12.170 1.00 93.19 97 GLU A N 1
ATOM 775 C CA . GLU A 1 97 ? 5.801 1.975 -11.350 1.00 93.19 97 GLU A CA 1
ATOM 776 C C . GLU A 1 97 ? 4.610 2.252 -12.269 1.00 93.19 97 GLU A C 1
ATOM 778 O O . GLU A 1 97 ? 4.697 3.050 -13.210 1.00 93.19 97 GLU A O 1
ATOM 783 N N . ILE A 1 98 ? 3.503 1.548 -12.041 1.00 95.19 98 ILE A N 1
ATOM 784 C CA . ILE A 1 98 ? 2.254 1.765 -12.765 1.00 95.19 98 ILE A CA 1
ATOM 785 C C . ILE A 1 98 ? 1.137 2.005 -11.760 1.00 95.19 98 ILE A C 1
ATOM 787 O O . ILE A 1 98 ? 0.840 1.146 -10.934 1.00 95.19 98 ILE A O 1
ATOM 791 N N . VAL A 1 99 ? 0.491 3.158 -11.875 1.00 93.50 99 VAL A N 1
ATOM 792 C CA . VAL A 1 99 ? -0.555 3.612 -10.962 1.00 93.50 99 VAL A CA 1
ATOM 793 C C . VAL A 1 99 ? -1.905 3.578 -11.666 1.00 93.50 99 VAL A C 1
ATOM 795 O O . VAL A 1 99 ? -2.044 4.067 -12.793 1.00 93.50 99 VAL A O 1
ATOM 798 N N . THR A 1 100 ? -2.909 2.986 -11.024 1.00 92.94 100 THR A N 1
ATOM 799 C CA . THR A 1 100 ? -4.281 2.955 -11.544 1.00 92.94 100 THR A CA 1
ATOM 800 C C . THR A 1 100 ? -4.910 4.354 -11.522 1.00 92.94 100 THR A C 1
ATOM 802 O O . THR A 1 100 ? -4.517 5.204 -10.720 1.00 92.94 100 THR A O 1
ATOM 805 N N . PRO A 1 101 ? -5.975 4.597 -12.306 1.00 94.06 101 PRO A N 1
ATOM 806 C CA . PRO A 1 101 ? -6.909 5.662 -11.965 1.00 94.06 101 PRO A CA 1
ATOM 807 C C . PRO A 1 101 ? -7.547 5.400 -10.592 1.00 94.06 101 PRO A C 1
ATOM 809 O O . PRO A 1 101 ? -7.480 4.289 -10.057 1.00 94.06 101 PRO A O 1
ATOM 812 N N . ILE A 1 102 ? -8.238 6.397 -10.045 1.00 90.06 102 ILE A N 1
ATOM 813 C CA . ILE A 1 102 ? -9.131 6.179 -8.902 1.00 90.06 102 ILE A CA 1
ATOM 814 C C . ILE A 1 102 ? -10.322 5.335 -9.381 1.00 90.06 102 ILE A C 1
ATOM 816 O O . ILE A 1 102 ? -11.164 5.794 -10.155 1.00 90.06 102 ILE A O 1
ATOM 820 N N . ILE A 1 103 ? -10.390 4.090 -8.919 1.00 86.62 103 ILE A N 1
ATOM 821 C CA . ILE A 1 103 ? -11.412 3.104 -9.266 1.00 86.62 103 ILE A CA 1
ATOM 822 C C . ILE A 1 103 ? -12.500 3.107 -8.197 1.00 86.62 103 ILE A C 1
ATOM 824 O O . ILE A 1 103 ? -12.234 3.061 -6.997 1.00 86.62 103 ILE A O 1
ATOM 828 N N . LYS A 1 104 ? -13.761 3.108 -8.623 1.00 85.69 104 LYS A N 1
ATOM 829 C CA . LYS A 1 104 ? -14.890 2.887 -7.721 1.00 85.69 104 LYS A CA 1
ATOM 830 C C . LYS A 1 104 ? -14.984 1.399 -7.383 1.00 85.69 104 LYS A C 1
ATOM 832 O O . LYS A 1 104 ? -14.984 0.569 -8.285 1.00 85.69 104 LYS A O 1
ATOM 837 N N . ALA A 1 105 ? -15.128 1.042 -6.105 1.00 80.19 105 ALA A N 1
ATOM 838 C CA . ALA A 1 105 ? -15.292 -0.352 -5.677 1.00 80.19 105 ALA A CA 1
ATOM 839 C C . ALA A 1 105 ? -16.717 -0.875 -5.971 1.00 80.19 105 ALA A C 1
ATOM 841 O O . ALA A 1 105 ? -17.563 -1.072 -5.085 1.00 80.19 105 ALA A O 1
ATOM 842 N N . ASP A 1 106 ? -17.021 -1.032 -7.256 1.00 80.81 106 ASP A N 1
ATOM 843 C CA . ASP A 1 106 ? -18.313 -1.455 -7.782 1.00 80.81 106 ASP A CA 1
ATOM 844 C C . ASP A 1 106 ? -18.300 -2.883 -8.343 1.00 80.81 106 ASP A C 1
ATOM 846 O O . ASP A 1 106 ? -17.689 -3.754 -7.735 1.00 80.81 106 ASP A O 1
ATOM 850 N N . ALA A 1 107 ? -19.075 -3.191 -9.382 1.00 70.94 107 ALA A N 1
ATOM 851 C CA . ALA A 1 107 ? -19.072 -4.531 -9.968 1.00 70.94 107 ALA A CA 1
ATOM 852 C C . ALA A 1 107 ? -17.939 -4.719 -10.994 1.00 70.94 107 ALA A C 1
ATOM 854 O O . ALA A 1 107 ? -17.582 -5.858 -11.289 1.00 70.94 107 ALA A O 1
ATOM 855 N N . ASP A 1 108 ? -17.357 -3.626 -11.496 1.00 82.94 108 ASP A N 1
ATOM 856 C CA . ASP A 1 108 ? -16.485 -3.624 -12.672 1.00 82.94 108 ASP A CA 1
ATOM 857 C C . ASP A 1 108 ? -14.997 -3.492 -12.309 1.00 82.94 108 ASP A C 1
ATOM 859 O O . ASP A 1 108 ? -14.120 -3.659 -13.164 1.00 82.94 108 ASP A O 1
ATOM 863 N N . TRP A 1 109 ? -14.674 -3.222 -11.039 1.00 85.25 109 TRP A N 1
ATOM 864 C CA . TRP A 1 109 ? -13.283 -3.048 -10.610 1.00 85.25 109 TRP A CA 1
ATOM 865 C C . TRP A 1 109 ? -12.433 -4.305 -10.843 1.00 85.25 109 TRP A C 1
ATOM 867 O O . TRP A 1 109 ? -11.291 -4.183 -11.277 1.00 85.25 109 TRP A O 1
ATOM 877 N N . VAL A 1 110 ? -12.997 -5.503 -10.632 1.00 84.06 110 VAL A N 1
ATOM 878 C CA . VAL A 1 110 ? -12.299 -6.780 -10.875 1.00 84.06 110 VAL A CA 1
ATOM 879 C C . VAL A 1 110 ? -11.900 -6.882 -12.342 1.00 84.06 110 VAL A C 1
ATOM 881 O O . VAL A 1 110 ? -10.732 -7.079 -12.656 1.00 84.06 110 VAL A O 1
ATOM 884 N N . TYR A 1 111 ? -12.853 -6.630 -13.245 1.00 87.50 111 TYR A N 1
ATOM 885 C CA . TYR A 1 111 ? -12.604 -6.626 -14.684 1.00 87.50 111 TYR A CA 1
ATOM 886 C C . TYR A 1 111 ? -11.534 -5.601 -15.081 1.00 87.50 111 TYR A C 1
ATOM 888 O O . TYR A 1 111 ? -10.705 -5.872 -15.946 1.00 87.50 111 TYR A O 1
ATOM 896 N N . THR A 1 112 ? -11.523 -4.432 -14.439 1.00 89.06 112 THR A N 1
ATOM 897 C CA . THR A 1 112 ? -10.522 -3.387 -14.697 1.00 89.06 112 THR A CA 1
ATOM 898 C C . THR A 1 112 ? -9.106 -3.866 -14.364 1.00 89.06 112 THR A C 1
ATOM 900 O O . THR A 1 112 ? -8.185 -3.651 -15.155 1.00 89.06 112 THR A O 1
ATOM 903 N N . ILE A 1 113 ? -8.933 -4.546 -13.227 1.00 90.56 113 ILE A N 1
ATOM 904 C CA . ILE A 1 113 ? -7.646 -5.113 -12.805 1.00 90.56 113 ILE A CA 1
ATOM 905 C C . ILE A 1 113 ? -7.253 -6.312 -13.681 1.00 90.56 113 ILE A C 1
ATOM 907 O O . ILE A 1 113 ? -6.109 -6.385 -14.129 1.00 90.56 113 ILE A O 1
ATOM 911 N N . ASP A 1 114 ? -8.190 -7.203 -14.008 1.00 90.38 114 ASP A N 1
ATOM 912 C CA . ASP A 1 114 ? -7.937 -8.349 -14.893 1.00 90.38 114 ASP A CA 1
ATOM 913 C C . ASP A 1 114 ? -7.514 -7.899 -16.299 1.00 90.38 114 ASP A C 1
ATOM 915 O O . ASP A 1 114 ? -6.583 -8.455 -16.884 1.00 90.38 114 ASP A O 1
ATOM 919 N N . LYS A 1 115 ? -8.161 -6.858 -16.845 1.00 95.25 115 LYS A N 1
ATOM 920 C CA . LYS A 1 115 ? -7.814 -6.292 -18.157 1.00 95.25 115 LYS A CA 1
ATOM 921 C C . LYS A 1 115 ? -6.396 -5.724 -18.155 1.00 95.25 115 LYS A C 1
ATOM 923 O O . LYS A 1 115 ? -5.652 -5.972 -19.100 1.00 95.25 115 LYS A O 1
ATOM 928 N N . PHE A 1 116 ? -6.008 -5.017 -17.091 1.00 95.50 116 PHE A N 1
ATOM 929 C CA . PHE A 1 116 ? -4.639 -4.525 -16.930 1.00 95.50 116 PHE A CA 1
ATOM 930 C C . PHE A 1 116 ? -3.626 -5.671 -16.989 1.00 95.50 116 PHE A C 1
ATOM 932 O O . PHE A 1 116 ? -2.700 -5.634 -17.803 1.00 95.50 116 PHE A O 1
ATOM 939 N N . TRP A 1 117 ? -3.821 -6.703 -16.163 1.00 95.38 117 TRP A N 1
ATOM 940 C CA . TRP A 1 117 ? -2.895 -7.830 -16.111 1.00 95.38 117 TRP A CA 1
ATOM 941 C C . TRP A 1 117 ? -2.863 -8.602 -17.422 1.00 95.38 117 TRP A C 1
ATOM 943 O O . TRP A 1 117 ? -1.777 -8.927 -17.876 1.00 95.38 117 TRP A O 1
ATOM 953 N N . SER A 1 118 ? -3.999 -8.784 -18.101 1.00 94.75 118 SER A N 1
ATOM 954 C CA . SER A 1 118 ? -4.028 -9.404 -19.430 1.00 94.75 118 SER A CA 1
ATOM 955 C C . SER A 1 118 ? -3.150 -8.657 -20.442 1.00 94.75 118 SER A C 1
ATOM 957 O O . SER A 1 118 ? -2.403 -9.292 -21.181 1.00 94.75 118 SER A O 1
ATOM 959 N N . VAL A 1 119 ? -3.213 -7.320 -20.479 1.00 95.38 119 VAL A N 1
ATOM 960 C CA . VAL A 1 119 ? -2.400 -6.507 -21.404 1.00 95.38 119 VAL A CA 1
ATOM 961 C C . VAL A 1 119 ? -0.917 -6.590 -21.051 1.00 95.38 119 VAL A C 1
ATOM 963 O O . VAL A 1 119 ? -0.061 -6.721 -21.930 1.00 95.38 119 VAL A O 1
ATOM 966 N N . MET A 1 120 ? -0.601 -6.506 -19.760 1.00 95.44 120 MET A N 1
ATOM 967 C CA . MET A 1 120 ? 0.778 -6.517 -19.292 1.00 95.44 120 MET A CA 1
ATOM 968 C C . MET A 1 120 ? 1.417 -7.903 -19.439 1.00 95.44 120 MET A C 1
ATOM 970 O O . MET A 1 120 ? 2.547 -7.998 -19.924 1.00 95.44 120 MET A O 1
ATOM 974 N N . ASP A 1 121 ? 0.686 -8.970 -19.116 1.00 95.44 121 ASP A N 1
ATOM 975 C CA . ASP A 1 121 ? 1.138 -10.350 -19.263 1.00 95.44 121 ASP A CA 1
ATOM 976 C C . ASP A 1 121 ? 1.420 -10.671 -20.724 1.00 95.44 121 ASP A C 1
ATOM 978 O O . ASP A 1 121 ? 2.409 -11.340 -21.008 1.00 95.44 121 ASP A O 1
ATOM 982 N N . ASP A 1 122 ? 0.631 -10.174 -21.676 1.00 94.44 122 ASP A N 1
ATOM 983 C CA . ASP A 1 122 ? 0.883 -10.399 -23.102 1.00 94.44 122 ASP A CA 1
ATOM 984 C C . ASP A 1 122 ? 2.195 -9.756 -23.580 1.00 94.44 122 ASP A C 1
ATOM 986 O O . ASP A 1 122 ? 2.894 -10.324 -24.426 1.00 94.44 122 ASP A O 1
ATOM 990 N N . ALA A 1 123 ? 2.581 -8.614 -23.008 1.00 92.00 123 ALA A N 1
ATOM 991 C CA . ALA A 1 123 ? 3.720 -7.824 -23.469 1.00 92.00 123 ALA A CA 1
ATOM 992 C C . ALA A 1 123 ? 5.022 -8.052 -22.678 1.00 92.00 123 ALA A C 1
ATOM 994 O O . ALA A 1 123 ? 6.115 -7.882 -23.237 1.00 92.00 123 ALA A O 1
ATOM 995 N N . PHE A 1 124 ? 4.948 -8.452 -21.406 1.00 94.81 124 PHE A N 1
ATOM 996 C CA . PHE A 1 124 ? 6.085 -8.397 -20.485 1.00 94.81 124 PHE A CA 1
ATOM 997 C C . PHE A 1 124 ? 6.361 -9.707 -19.741 1.00 94.81 124 PHE A C 1
ATOM 999 O O . PHE A 1 124 ? 5.512 -10.571 -19.550 1.00 94.81 124 PHE A O 1
ATOM 1006 N N . LEU A 1 125 ? 7.618 -9.864 -19.338 1.00 93.50 125 LEU A N 1
ATOM 1007 C CA . LEU A 1 125 ? 8.080 -10.840 -18.361 1.00 93.50 125 LEU A CA 1
ATOM 1008 C C . LEU A 1 125 ? 8.407 -10.112 -17.068 1.00 93.50 125 LEU A C 1
ATOM 1010 O O . LEU A 1 125 ? 8.982 -9.027 -17.110 1.00 93.50 125 LEU A O 1
ATOM 1014 N N . TYR A 1 126 ? 8.137 -10.752 -15.939 1.00 90.56 126 TYR A N 1
ATOM 1015 C CA . TYR A 1 126 ? 8.313 -10.162 -14.618 1.00 90.56 126 TYR A CA 1
ATOM 1016 C C . TYR A 1 126 ? 9.470 -10.806 -13.875 1.00 90.56 126 TYR A C 1
ATOM 1018 O O . TYR A 1 126 ? 9.793 -11.983 -14.068 1.00 90.56 126 TYR A O 1
ATOM 1026 N N . ARG A 1 127 ? 10.070 -10.034 -12.981 1.00 86.56 127 ARG A N 1
ATOM 1027 C CA . ARG A 1 127 ? 11.028 -10.513 -11.997 1.00 86.56 127 ARG A CA 1
ATOM 1028 C C . ARG A 1 127 ? 10.575 -10.065 -10.618 1.00 86.56 127 ARG A C 1
ATOM 1030 O O . ARG A 1 127 ? 10.214 -8.913 -10.426 1.00 86.56 127 ARG A O 1
ATOM 1037 N N . ARG A 1 128 ? 10.615 -10.999 -9.670 1.00 76.31 128 ARG A N 1
ATOM 1038 C CA . ARG A 1 128 ? 10.412 -10.693 -8.256 1.00 76.31 128 ARG A CA 1
ATOM 1039 C C . ARG A 1 128 ? 11.684 -10.078 -7.697 1.00 76.31 128 ARG A C 1
ATOM 1041 O O . ARG A 1 128 ? 12.763 -10.618 -7.939 1.00 76.31 128 ARG A O 1
ATOM 1048 N N . ASP A 1 129 ? 11.530 -9.012 -6.934 1.00 81.06 129 ASP A N 1
ATOM 1049 C CA . ASP A 1 129 ? 12.593 -8.410 -6.146 1.00 81.06 129 ASP A CA 1
ATOM 1050 C C . ASP A 1 129 ? 11.999 -7.820 -4.865 1.00 81.06 129 ASP A C 1
ATOM 1052 O O . ASP A 1 129 ? 10.819 -7.475 -4.825 1.00 81.06 129 ASP A O 1
ATOM 1056 N N . ILE A 1 130 ? 12.808 -7.740 -3.810 1.00 65.38 130 ILE A N 1
ATOM 1057 C CA . ILE A 1 130 ? 12.376 -7.224 -2.504 1.00 65.38 130 ILE A CA 1
ATOM 1058 C C . ILE A 1 130 ? 12.127 -5.712 -2.512 1.00 65.38 130 ILE A C 1
ATOM 1060 O O . ILE A 1 130 ? 11.492 -5.205 -1.597 1.00 65.38 130 ILE A O 1
ATOM 1064 N N . SER A 1 131 ? 12.635 -5.002 -3.521 1.00 67.94 131 SER A N 1
ATOM 1065 C CA . SER A 1 131 ? 12.372 -3.576 -3.718 1.00 67.94 131 SER A CA 1
ATOM 1066 C C . SER A 1 131 ? 11.047 -3.285 -4.420 1.00 67.94 131 SER A C 1
ATOM 1068 O O . SER A 1 131 ? 10.770 -2.121 -4.651 1.00 67.94 131 SER A O 1
ATOM 1070 N N . CYS A 1 132 ? 10.266 -4.303 -4.804 1.00 68.06 132 CYS A N 1
ATOM 1071 C CA . CYS A 1 132 ? 8.961 -4.112 -5.433 1.00 68.06 132 CYS A CA 1
ATOM 1072 C C . CYS A 1 132 ? 7.835 -4.145 -4.393 1.00 68.06 132 CYS A C 1
ATOM 1074 O O . CYS A 1 132 ? 7.577 -5.180 -3.768 1.00 68.06 132 CYS A O 1
ATOM 1076 N N . GLY A 1 133 ? 7.134 -3.029 -4.262 1.00 70.00 133 GLY A N 1
ATOM 1077 C CA . GLY A 1 133 ? 5.912 -2.843 -3.502 1.00 70.00 133 GLY A CA 1
ATOM 1078 C C . GLY A 1 133 ? 4.625 -3.018 -4.313 1.00 70.00 133 GLY A C 1
ATOM 1079 O O . GLY A 1 133 ? 4.578 -3.109 -5.540 1.00 70.00 133 GLY A O 1
ATOM 1080 N N . THR A 1 134 ? 3.519 -3.098 -3.584 1.00 76.06 134 THR A N 1
ATOM 1081 C CA . THR A 1 134 ? 2.182 -2.877 -4.137 1.00 76.06 134 THR A CA 1
ATOM 1082 C C . THR A 1 134 ? 1.416 -2.091 -3.101 1.00 76.06 134 THR A C 1
ATOM 1084 O O . THR A 1 134 ? 1.212 -2.586 -1.988 1.00 76.06 134 THR A O 1
ATOM 1087 N N . HIS A 1 135 ? 1.023 -0.874 -3.451 1.00 78.25 135 HIS A N 1
ATOM 1088 C CA . HIS A 1 135 ? 0.313 0.018 -2.545 1.00 78.25 135 HIS A CA 1
ATOM 1089 C C . HIS A 1 135 ? -1.146 0.091 -2.956 1.00 78.25 135 HIS A C 1
ATOM 1091 O O . HIS A 1 135 ? -1.471 0.136 -4.140 1.00 78.25 135 HIS A O 1
ATOM 1097 N N . VAL A 1 136 ? -2.041 0.080 -1.972 1.00 74.06 136 VAL A N 1
ATOM 1098 C CA . VAL A 1 136 ? -3.473 0.262 -2.196 1.00 74.06 136 VAL A CA 1
ATOM 1099 C C . VAL A 1 136 ? -3.915 1.471 -1.394 1.00 74.06 136 VAL A C 1
ATOM 1101 O O . VAL A 1 136 ? -3.879 1.473 -0.166 1.00 74.06 136 VAL A O 1
ATOM 1104 N N . HIS A 1 137 ? -4.351 2.497 -2.108 1.00 78.06 137 HIS A N 1
ATOM 1105 C CA . HIS A 1 137 ? -4.872 3.732 -1.548 1.00 78.06 137 HIS A CA 1
ATOM 1106 C C . HIS A 1 137 ? -6.383 3.601 -1.511 1.00 78.06 137 HIS A C 1
ATOM 1108 O O . HIS A 1 137 ? -6.992 3.353 -2.545 1.00 78.06 137 HIS A O 1
ATOM 1114 N N . ILE A 1 138 ? -7.007 3.760 -0.346 1.00 75.25 138 ILE A N 1
ATOM 1115 C CA . ILE A 1 138 ? -8.461 3.634 -0.199 1.00 75.25 138 ILE A CA 1
ATOM 1116 C C . ILE A 1 138 ? -9.025 4.953 0.312 1.00 75.25 138 ILE A C 1
ATOM 1118 O O . ILE A 1 138 ? -8.494 5.573 1.229 1.00 75.25 138 ILE A O 1
ATOM 1122 N N . SER A 1 139 ? -10.132 5.371 -0.284 1.00 65.81 139 SER A N 1
ATOM 1123 C CA . SER A 1 139 ? -10.908 6.540 0.110 1.00 65.81 139 SER A CA 1
ATOM 1124 C C . SER A 1 139 ? -12.398 6.191 0.081 1.00 65.81 139 SER A C 1
ATOM 1126 O O . SER A 1 139 ? -12.800 5.218 -0.553 1.00 65.81 139 SER A O 1
ATOM 1128 N N . PRO A 1 140 ? -13.273 6.929 0.765 1.00 66.38 140 PRO A N 1
ATOM 1129 C CA . PRO A 1 140 ? -14.712 6.777 0.611 1.00 66.38 140 PRO A CA 1
ATOM 1130 C C . PRO A 1 140 ? -15.158 7.190 -0.791 1.00 66.38 140 PRO A C 1
ATOM 1132 O O . PRO A 1 140 ? -14.551 8.032 -1.449 1.00 66.38 140 PRO A O 1
ATOM 1135 N N . ALA A 1 141 ? -16.305 6.664 -1.211 1.00 65.44 141 ALA A N 1
ATOM 1136 C CA . ALA A 1 141 ? -16.949 7.052 -2.461 1.00 65.44 141 ALA A CA 1
ATOM 1137 C C . ALA A 1 141 ? -17.395 8.532 -2.482 1.00 65.44 141 ALA A C 1
ATOM 1139 O O . ALA A 1 141 ? -17.607 9.094 -3.555 1.00 65.44 141 ALA A O 1
ATOM 1140 N N . SER A 1 142 ? -17.557 9.160 -1.311 1.00 61.50 142 SER A N 1
ATOM 1141 C CA . SER A 1 142 ? -17.936 10.568 -1.155 1.00 61.50 142 SER A CA 1
ATOM 1142 C C . SER A 1 142 ? -17.334 11.182 0.111 1.00 61.50 142 SER A C 1
ATOM 1144 O O . SER A 1 142 ? -17.392 10.557 1.170 1.00 61.50 142 SER A O 1
ATOM 1146 N N . GLY A 1 143 ? -16.864 12.430 0.010 1.00 56.66 143 GLY A N 1
ATOM 1147 C CA . GLY A 1 143 ? -16.263 13.197 1.110 1.00 56.66 143 GLY A CA 1
ATOM 1148 C C . GLY A 1 143 ? -14.736 13.085 1.163 1.00 56.66 143 GLY A C 1
ATOM 1149 O O . GLY A 1 143 ? -14.145 12.208 0.540 1.00 56.66 143 GLY A O 1
ATOM 1150 N N . SER A 1 144 ? -14.090 13.985 1.902 1.00 51.44 144 SER A N 1
ATOM 1151 C CA . SER A 1 144 ? -12.688 13.829 2.293 1.00 51.44 144 SER A CA 1
ATOM 1152 C C . SER A 1 144 ? -12.622 12.896 3.501 1.00 51.44 144 SER A C 1
ATOM 1154 O O . SER A 1 144 ? -13.199 13.204 4.543 1.00 51.44 144 SER A O 1
ATOM 1156 N N . TYR A 1 145 ? -11.943 11.752 3.384 1.00 53.41 145 TYR A N 1
ATOM 1157 C CA . TYR A 1 145 ? -11.583 10.965 4.566 1.00 53.41 145 TYR A CA 1
ATOM 1158 C C . TYR A 1 145 ? -10.415 11.647 5.251 1.00 53.41 145 TYR A C 1
ATOM 1160 O O . TYR A 1 145 ? -9.267 11.501 4.843 1.00 53.41 145 TYR A O 1
ATOM 1168 N N . ASN A 1 146 ? -10.720 12.383 6.307 1.00 60.66 146 ASN A N 1
ATOM 1169 C CA . ASN A 1 146 ? -9.719 12.728 7.285 1.00 60.66 146 ASN A CA 1
ATOM 1170 C C . ASN A 1 146 ? -9.899 11.768 8.463 1.00 60.66 146 ASN A C 1
ATOM 1172 O O . ASN A 1 146 ? -10.696 12.006 9.366 1.00 60.66 146 ASN A O 1
ATOM 1176 N N . ALA A 1 147 ? -9.205 10.626 8.413 1.00 58.53 147 ALA A N 1
ATOM 1177 C CA . ALA A 1 147 ? -9.219 9.661 9.511 1.00 58.53 147 ALA A CA 1
ATOM 1178 C C . ALA A 1 147 ? -8.814 10.328 10.840 1.00 58.53 147 ALA A C 1
ATOM 1180 O O . ALA A 1 147 ? -9.344 9.963 11.886 1.00 58.53 147 ALA A O 1
ATOM 1181 N N . PHE A 1 148 ? -7.956 11.354 10.788 1.00 56.81 148 PHE A N 1
ATOM 1182 C CA . PHE A 1 148 ? -7.592 12.153 11.953 1.00 56.81 148 PHE A CA 1
ATOM 1183 C C . PHE A 1 148 ? -8.743 13.040 12.432 1.00 56.81 148 PHE A C 1
ATOM 1185 O O . PHE A 1 148 ? -9.008 13.050 13.623 1.00 56.81 148 PHE A O 1
ATOM 1192 N N . GLU A 1 149 ? -9.519 13.671 11.545 1.00 63.09 149 GLU A N 1
ATOM 1193 C CA . GLU A 1 149 ? -10.736 14.404 11.944 1.00 63.09 149 GLU A CA 1
ATOM 1194 C C . GLU A 1 149 ? -11.755 13.474 12.613 1.00 63.09 149 GLU A C 1
ATOM 1196 O O . GLU A 1 149 ? -12.343 13.829 13.632 1.00 63.09 149 GLU A O 1
ATOM 1201 N N . VAL A 1 150 ? -11.938 12.256 12.091 1.00 64.12 150 VAL A N 1
ATOM 1202 C CA . VAL A 1 150 ? -12.803 11.250 12.728 1.00 64.12 150 VAL A CA 1
ATOM 1203 C C . VAL A 1 150 ? -12.274 10.898 14.118 1.00 64.12 150 VAL A C 1
ATOM 1205 O O . VAL A 1 150 ? -13.057 10.881 15.061 1.00 64.12 150 VAL A O 1
ATOM 1208 N N . ILE A 1 151 ? -10.971 10.663 14.279 1.00 69.19 151 ILE A N 1
ATOM 1209 C CA . ILE A 1 151 ? -10.361 10.370 15.587 1.00 69.19 151 ILE A CA 1
ATOM 1210 C C . ILE A 1 151 ? -10.485 11.560 16.553 1.00 69.19 151 ILE A C 1
ATOM 1212 O O . ILE A 1 151 ? -10.761 11.358 17.731 1.00 69.19 151 ILE A O 1
ATOM 1216 N N . GLU A 1 152 ? -10.308 12.789 16.074 1.00 69.50 152 GLU A N 1
ATOM 1217 C CA . GLU A 1 152 ? -10.320 14.005 16.894 1.00 69.50 152 GLU A CA 1
ATOM 1218 C C . GLU A 1 152 ? -11.727 14.431 17.323 1.00 69.50 152 GLU A C 1
ATOM 1220 O O . GLU A 1 152 ? -11.902 14.991 18.406 1.00 69.50 152 GLU A O 1
ATOM 1225 N N . THR A 1 153 ? -12.732 14.192 16.479 1.00 76.31 153 THR A N 1
ATOM 1226 C CA . THR A 1 153 ? -14.098 14.702 16.687 1.00 76.31 153 THR A CA 1
ATOM 1227 C C . THR A 1 153 ? -15.092 13.645 17.157 1.00 76.31 153 THR A C 1
ATOM 1229 O O . THR A 1 153 ? -16.195 13.999 17.579 1.00 76.31 153 THR A O 1
ATOM 1232 N N . SER A 1 154 ? -14.730 12.360 17.099 1.00 82.44 154 SER A N 1
ATOM 1233 C CA . SER A 1 154 ? -15.625 11.266 17.481 1.00 82.44 154 SER A CA 1
ATOM 1234 C C . SER A 1 154 ? -15.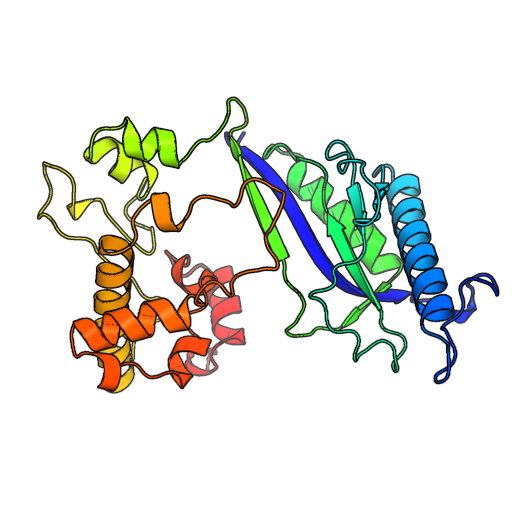461 10.850 18.937 1.00 82.44 154 SER A C 1
ATOM 1236 O O . SER A 1 154 ? -14.379 10.874 19.520 1.00 82.44 154 SER A O 1
ATOM 1238 N N . GLU A 1 155 ? -16.554 10.366 19.514 1.00 86.44 155 GLU A N 1
ATOM 1239 C CA . GLU A 1 155 ? -16.531 9.717 20.821 1.00 86.44 155 GLU A CA 1
ATOM 1240 C C . GLU A 1 155 ? -15.797 8.370 20.747 1.00 86.44 155 GLU A C 1
ATOM 1242 O O . GLU A 1 155 ? -15.799 7.694 19.714 1.00 86.44 155 GLU A O 1
ATOM 1247 N N . ARG A 1 156 ? -15.229 7.916 21.874 1.00 82.88 156 ARG A N 1
ATOM 1248 C CA . ARG A 1 156 ? -14.439 6.670 21.948 1.00 82.88 156 ARG A CA 1
ATOM 1249 C C . ARG A 1 156 ? -15.113 5.487 21.251 1.00 82.88 156 ARG A C 1
ATOM 1251 O O . ARG A 1 156 ? -14.467 4.777 20.490 1.00 82.88 156 ARG A O 1
ATOM 1258 N N . ASP A 1 157 ? -16.396 5.258 21.512 1.00 89.81 157 ASP A N 1
ATOM 1259 C CA . ASP A 1 157 ? -17.101 4.089 20.980 1.00 89.81 157 ASP A CA 1
ATOM 1260 C C . ASP A 1 157 ? -17.287 4.167 19.457 1.00 89.81 157 ASP A C 1
ATOM 1262 O O . ASP A 1 157 ? -17.267 3.130 18.798 1.00 89.81 157 ASP A O 1
ATOM 1266 N N . GLN A 1 158 ? -17.391 5.377 18.897 1.00 85.50 158 GLN A N 1
ATOM 1267 C CA . GLN A 1 158 ? -17.443 5.610 17.452 1.00 85.50 158 GLN A CA 1
ATOM 1268 C C . GLN A 1 158 ? -16.077 5.365 16.805 1.00 85.50 158 GLN A C 1
ATOM 1270 O O . GLN A 1 158 ? -16.014 4.734 15.754 1.00 85.50 158 GLN A O 1
ATOM 1275 N N . ILE A 1 159 ? -14.985 5.774 17.463 1.00 83.75 159 ILE A N 1
ATOM 1276 C CA . ILE A 1 159 ? -13.619 5.434 17.032 1.00 83.75 159 ILE A CA 1
ATOM 1277 C C . ILE A 1 159 ? -13.428 3.914 17.064 1.00 83.75 159 ILE A C 1
ATOM 1279 O O . ILE A 1 159 ? -12.891 3.333 16.127 1.00 83.75 159 ILE A O 1
ATOM 1283 N N . VAL A 1 160 ? -13.915 3.240 18.107 1.00 85.81 160 VAL A N 1
ATOM 1284 C CA . VAL A 1 160 ? -13.851 1.776 18.195 1.00 85.81 160 VAL A CA 1
ATOM 1285 C C . VAL A 1 1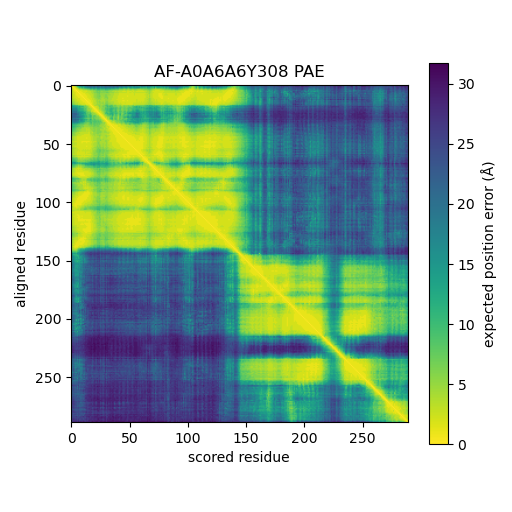60 ? -14.673 1.107 17.092 1.00 85.81 160 VAL A C 1
ATOM 1287 O O . VAL A 1 160 ? -14.209 0.128 16.521 1.00 85.81 160 VAL A O 1
ATOM 1290 N N . ASP A 1 161 ? -15.867 1.605 16.770 1.00 85.69 161 ASP A N 1
ATOM 1291 C CA . ASP A 1 161 ? -16.659 1.079 15.649 1.00 85.69 161 ASP A CA 1
ATOM 1292 C C . ASP A 1 161 ? -16.016 1.363 14.286 1.00 85.69 161 ASP A C 1
ATOM 1294 O O . ASP A 1 161 ? -16.195 0.585 13.352 1.00 85.69 161 ASP A O 1
ATOM 1298 N N . PHE A 1 162 ? -15.232 2.435 14.183 1.00 79.06 162 PHE A N 1
ATOM 1299 C CA . PHE A 1 162 ? -14.464 2.767 12.990 1.00 79.06 162 PHE A CA 1
ATOM 1300 C C . PHE A 1 162 ? -13.238 1.854 12.812 1.00 79.06 162 PHE A C 1
ATOM 1302 O O . PHE A 1 162 ? -13.050 1.286 11.740 1.00 79.06 162 PHE A O 1
ATOM 1309 N N . VAL A 1 163 ? -12.429 1.666 13.862 1.00 77.69 163 VAL A N 1
ATOM 1310 C CA . VAL A 1 163 ? -11.185 0.865 13.827 1.00 77.69 163 VAL A CA 1
ATOM 1311 C C . VAL A 1 163 ? -11.455 -0.642 13.966 1.00 77.69 163 VAL A C 1
ATOM 1313 O O . VAL A 1 163 ? -10.682 -1.473 13.500 1.00 77.69 163 VAL A O 1
ATOM 1316 N N . SER A 1 164 ? -12.555 -1.032 14.613 1.00 84.75 164 SER A N 1
ATOM 1317 C CA . SER A 1 164 ? -12.953 -2.428 14.850 1.00 84.75 164 SER A CA 1
ATOM 1318 C C . SER A 1 164 ? -14.447 -2.645 14.562 1.00 84.75 164 SER A C 1
ATOM 1320 O O . SER A 1 164 ? -15.225 -2.968 15.478 1.00 84.75 164 SER A O 1
ATOM 1322 N N . PRO A 1 165 ? -14.862 -2.494 13.285 1.00 76.94 165 PRO A N 1
ATOM 1323 C CA . PRO A 1 165 ? -16.266 -2.599 12.880 1.00 76.94 165 PRO A CA 1
ATOM 1324 C C . PRO A 1 165 ? -16.876 -3.962 13.230 1.00 76.94 165 PRO A C 1
ATOM 1326 O O . PRO A 1 165 ? -18.059 -4.055 13.568 1.00 76.94 165 PRO A O 1
ATOM 1329 N N . ASP A 1 166 ? -16.057 -5.015 13.261 1.00 79.62 166 ASP A N 1
ATOM 1330 C CA . ASP A 1 166 ? -16.424 -6.331 13.769 1.00 79.62 166 ASP A CA 1
ATOM 1331 C C . ASP A 1 166 ? -15.354 -6.914 14.716 1.00 79.62 166 ASP A C 1
ATOM 1333 O O . ASP A 1 166 ? -14.358 -6.273 15.048 1.00 79.62 166 ASP A O 1
ATOM 1337 N N . LYS A 1 167 ? -15.615 -8.114 15.253 1.00 75.94 167 LYS A N 1
ATOM 1338 C CA . LYS A 1 167 ? -14.719 -8.796 16.207 1.00 75.94 167 LYS A CA 1
ATOM 1339 C C . LYS A 1 167 ? -13.616 -9.618 15.535 1.00 75.94 167 LYS A C 1
ATOM 1341 O O . LYS A 1 167 ? -12.816 -10.219 16.247 1.00 75.94 167 LYS A O 1
ATOM 1346 N N . TYR A 1 168 ? -13.650 -9.756 14.217 1.00 72.12 168 TYR A N 1
ATOM 1347 C CA . TYR A 1 168 ? -12.717 -10.500 13.380 1.00 72.12 168 TYR A CA 1
ATOM 1348 C C . TYR A 1 168 ? -11.803 -9.514 12.662 1.00 72.12 168 TYR A C 1
ATOM 1350 O O . TYR A 1 168 ? -11.593 -9.629 11.464 1.00 72.12 168 TYR A O 1
ATOM 1358 N N . VAL A 1 169 ? -11.263 -8.554 13.407 1.00 68.56 169 VAL A N 1
ATOM 1359 C CA . VAL A 1 169 ? -10.113 -7.746 13.006 1.00 68.56 169 VAL A CA 1
ATOM 1360 C C . VAL A 1 169 ? -8.906 -8.213 13.811 1.00 68.56 169 VAL A C 1
ATOM 1362 O O . VAL A 1 169 ? -9.057 -8.744 14.918 1.00 68.56 169 VAL A O 1
ATOM 1365 N N . SER A 1 170 ? -7.709 -8.049 13.262 1.00 71.94 170 SER A N 1
ATOM 1366 C CA . SER A 1 170 ? -6.484 -8.502 13.918 1.00 71.94 170 SER A CA 1
ATOM 1367 C C . SER A 1 170 ? -6.246 -7.761 15.227 1.00 71.94 170 SER A C 1
ATOM 1369 O O . SER A 1 170 ? -5.850 -8.373 16.215 1.00 71.94 170 SER A O 1
ATOM 1371 N N . TRP A 1 171 ? -6.544 -6.462 15.280 1.00 83.06 171 TRP A N 1
ATOM 1372 C CA . TRP A 1 171 ? -6.498 -5.678 16.511 1.00 83.06 171 TRP A CA 1
ATOM 1373 C C . TRP A 1 171 ? -7.912 -5.245 16.869 1.00 83.06 171 TRP A C 1
ATOM 1375 O O . TRP A 1 171 ? -8.492 -4.364 16.241 1.00 83.06 171 TRP A O 1
ATOM 1385 N N . ASN A 1 172 ? -8.492 -5.924 17.851 1.00 83.38 172 ASN A N 1
ATOM 1386 C CA . ASN A 1 172 ? -9.886 -5.775 18.234 1.00 83.38 172 ASN A CA 1
ATOM 1387 C C . ASN A 1 172 ? -10.014 -4.830 19.436 1.00 83.38 172 ASN A C 1
ATOM 1389 O O . ASN A 1 172 ? -9.719 -5.185 20.580 1.00 83.38 172 ASN A O 1
ATOM 1393 N N . PHE A 1 173 ? -10.518 -3.626 19.169 1.00 89.12 173 PHE A N 1
ATOM 1394 C CA . PHE A 1 173 ? -10.722 -2.559 20.147 1.00 89.12 173 PHE A CA 1
ATOM 1395 C C . PHE A 1 173 ? -12.104 -2.607 20.806 1.00 89.12 173 PHE A C 1
ATOM 1397 O O . PHE A 1 173 ? -12.404 -1.781 21.663 1.00 89.12 173 PHE A O 1
ATOM 1404 N N . ARG A 1 174 ? -12.979 -3.566 20.464 1.00 86.12 174 ARG A N 1
ATOM 1405 C CA . ARG A 1 174 ? -14.362 -3.598 20.985 1.00 86.12 174 ARG A CA 1
ATOM 1406 C C . ARG A 1 174 ? -14.431 -3.689 22.510 1.00 86.12 174 ARG A C 1
ATOM 1408 O O . ARG A 1 174 ? -15.360 -3.155 23.109 1.00 86.12 174 ARG A O 1
ATOM 1415 N N . SER A 1 175 ? -13.440 -4.316 23.143 1.00 86.19 175 SER A N 1
ATOM 1416 C CA . SER A 1 175 ? -13.322 -4.370 24.605 1.00 86.19 175 SER A CA 1
ATOM 1417 C C . SER A 1 175 ? -12.938 -3.026 25.239 1.00 86.19 175 SER A C 1
ATOM 1419 O O . SER A 1 175 ? -13.107 -2.877 26.447 1.00 86.19 175 SER A O 1
ATOM 1421 N N . ALA A 1 176 ? -12.485 -2.042 24.457 1.00 87.38 176 ALA A N 1
ATOM 1422 C CA . ALA A 1 176 ? -12.163 -0.689 24.906 1.00 87.38 176 ALA A CA 1
ATOM 1423 C C . ALA A 1 176 ? -13.377 0.258 24.919 1.00 87.38 176 ALA A C 1
ATOM 1425 O O . ALA A 1 176 ? -13.266 1.373 25.438 1.00 87.38 176 ALA A O 1
ATOM 1426 N N . LYS A 1 177 ? -14.535 -0.173 24.387 1.00 87.81 177 LYS A N 1
ATOM 1427 C CA . LYS A 1 177 ? -15.788 0.592 24.485 1.00 87.81 177 LYS A CA 1
ATOM 1428 C C . LYS A 1 177 ? -16.147 0.899 25.934 1.00 87.81 177 LYS A C 1
ATOM 1430 O O . LYS A 1 177 ? -15.755 0.174 26.848 1.00 87.81 177 LYS A O 1
ATOM 1435 N N . THR A 1 178 ? -16.974 1.918 26.138 1.00 87.06 178 THR A N 1
ATOM 1436 C CA . THR A 1 178 ? -17.495 2.286 27.465 1.00 87.06 178 THR A CA 1
ATOM 1437 C C . THR A 1 178 ? -18.178 1.125 28.195 1.00 87.06 178 THR A C 1
ATOM 1439 O O . THR A 1 178 ? -18.086 1.027 29.416 1.00 87.06 178 THR A O 1
ATOM 1442 N N . THR A 1 179 ? -18.811 0.208 27.459 1.00 87.12 179 THR A N 1
ATOM 1443 C CA . THR A 1 179 ? -19.457 -0.999 28.002 1.00 87.12 179 THR A CA 1
ATOM 1444 C C . THR A 1 179 ? -18.529 -2.218 28.097 1.00 87.12 179 THR A C 1
ATOM 1446 O O . THR A 1 179 ? -18.989 -3.306 28.439 1.00 87.12 179 THR A O 1
ATOM 1449 N N . GLY A 1 180 ? -17.263 -2.080 27.699 1.00 85.31 180 GLY A N 1
ATOM 1450 C CA . GLY A 1 180 ? -16.275 -3.154 27.643 1.00 85.31 180 GLY A CA 1
ATOM 1451 C C . GLY A 1 180 ? -15.450 -3.301 28.925 1.00 85.31 180 GLY A C 1
ATOM 1452 O O . GLY A 1 180 ? -15.776 -2.757 29.977 1.00 85.31 180 GLY A O 1
ATOM 1453 N N . PHE A 1 181 ? -14.353 -4.053 28.826 1.00 82.56 181 PHE A N 1
ATOM 1454 C CA . PHE A 1 181 ? -13.429 -4.332 29.934 1.00 82.56 181 PHE A CA 1
ATOM 1455 C C . PHE A 1 181 ? -12.212 -3.392 29.974 1.00 82.56 181 PHE A C 1
ATOM 1457 O O . PHE A 1 181 ? -11.337 -3.560 30.819 1.00 82.56 181 PHE A O 1
ATOM 1464 N N . GLY A 1 182 ? -12.142 -2.414 29.067 1.00 80.38 182 GLY A N 1
ATOM 1465 C CA . GLY A 1 182 ? -11.046 -1.447 28.992 1.00 80.38 182 GLY A CA 1
ATOM 1466 C C . GLY A 1 182 ? -9.749 -2.013 28.406 1.00 80.38 182 GLY A C 1
ATOM 1467 O O . GLY A 1 182 ? -8.681 -1.484 28.697 1.00 80.38 182 GLY A O 1
ATOM 1468 N N . SER A 1 183 ? -9.824 -3.082 27.609 1.00 83.31 183 SER A N 1
ATOM 1469 C CA . SER A 1 183 ? -8.666 -3.728 26.980 1.00 83.31 183 SER A CA 1
ATOM 1470 C C . SER A 1 183 ? -8.735 -3.696 25.453 1.00 83.31 183 SER A C 1
ATOM 1472 O O . SER A 1 183 ? -9.803 -3.517 24.867 1.00 83.31 183 SER A O 1
ATOM 1474 N N . ILE A 1 184 ? -7.583 -3.901 24.816 1.00 84.69 184 ILE A N 1
ATOM 1475 C CA . ILE A 1 184 ? -7.448 -4.140 23.376 1.00 84.69 184 ILE A CA 1
ATOM 1476 C C . ILE A 1 184 ? -6.953 -5.575 23.202 1.00 84.69 184 ILE A C 1
ATOM 1478 O O . ILE A 1 184 ? -6.095 -6.039 23.955 1.00 84.69 184 ILE A O 1
ATOM 1482 N N . GLU A 1 185 ? -7.511 -6.292 22.233 1.00 84.88 185 GLU A N 1
ATOM 1483 C CA . GLU A 1 185 ? -7.101 -7.652 21.902 1.00 84.88 185 GLU A CA 1
ATOM 1484 C C . GLU A 1 185 ? -6.247 -7.637 20.630 1.00 84.88 185 GLU A C 1
ATOM 1486 O O . GLU A 1 185 ? -6.761 -7.433 19.531 1.00 84.88 185 GLU A O 1
ATOM 1491 N N . PHE A 1 186 ? -4.947 -7.879 20.785 1.00 83.44 186 PHE A N 1
ATOM 1492 C CA . PHE A 1 186 ? -4.013 -8.039 19.674 1.00 83.44 186 PHE A CA 1
ATOM 1493 C C . PHE A 1 186 ? -3.927 -9.512 19.285 1.00 83.44 186 PHE A C 1
ATOM 1495 O O . PHE A 1 186 ? -3.493 -10.355 20.076 1.00 83.44 186 PHE A O 1
ATOM 1502 N N . ARG A 1 187 ? -4.342 -9.830 18.063 1.00 78.50 187 ARG A N 1
ATOM 1503 C CA . ARG A 1 187 ? -4.308 -11.184 17.518 1.00 78.50 187 ARG A CA 1
ATOM 1504 C C . ARG A 1 187 ? -3.163 -11.312 16.529 1.00 78.50 187 ARG A C 1
ATOM 1506 O O . ARG A 1 187 ? -3.033 -10.503 15.617 1.00 78.50 187 ARG A O 1
ATOM 1513 N N . ARG A 1 188 ? -2.379 -12.372 16.708 1.00 69.94 188 ARG A N 1
ATOM 1514 C CA . ARG A 1 188 ? -1.329 -12.798 15.786 1.00 69.94 188 ARG A CA 1
ATOM 1515 C C . ARG A 1 188 ? -1.718 -14.130 15.173 1.00 69.94 188 ARG A C 1
ATOM 1517 O O . ARG A 1 188 ? -1.615 -15.155 15.854 1.00 69.94 188 ARG A O 1
ATOM 1524 N N . PRO A 1 189 ? -2.181 -14.141 13.923 1.00 64.06 189 PRO A N 1
ATOM 1525 C CA . PRO A 1 189 ? -2.037 -15.305 13.089 1.00 64.06 189 PRO A CA 1
ATOM 1526 C C . PRO A 1 189 ? -0.675 -15.266 12.365 1.00 64.06 189 PRO A C 1
ATOM 1528 O O . PRO A 1 189 ? -0.267 -14.226 11.857 1.00 64.06 189 PRO A O 1
ATOM 1531 N N . PRO A 1 190 ? 0.013 -16.403 12.296 1.00 62.78 190 PRO A N 1
ATOM 1532 C CA . PRO A 1 190 ? -0.404 -17.650 12.895 1.00 62.78 190 PRO A CA 1
ATOM 1533 C C . PRO A 1 190 ? -0.044 -17.714 14.395 1.00 62.78 190 PRO A C 1
ATOM 1535 O O . PRO A 1 190 ? 0.717 -16.899 14.919 1.00 62.78 190 PRO A O 1
ATOM 1538 N N . GLY A 1 191 ? -0.653 -18.661 15.113 1.00 67.62 191 GLY A N 1
ATOM 1539 C CA . GLY A 1 191 ? -0.427 -18.810 16.550 1.00 67.62 191 GLY A CA 1
ATOM 1540 C C . GLY A 1 191 ? 1.022 -19.186 16.859 1.00 67.62 191 GLY A C 1
ATOM 1541 O O . GLY A 1 191 ? 1.593 -20.053 16.204 1.00 67.62 191 GLY A O 1
ATOM 1542 N N . VAL A 1 192 ? 1.595 -18.562 17.887 1.00 75.00 192 VAL A N 1
ATOM 1543 C CA . VAL A 1 192 ? 2.956 -18.851 18.361 1.00 75.00 192 VAL A CA 1
ATOM 1544 C C . VAL A 1 192 ? 3.073 -20.284 18.891 1.00 75.00 192 VAL A C 1
ATOM 1546 O O . VAL A 1 192 ? 2.231 -20.731 19.670 1.00 75.00 192 VAL A O 1
ATOM 1549 N N . THR A 1 193 ? 4.128 -21.001 18.501 1.00 78.06 193 THR A N 1
ATOM 1550 C CA . THR A 1 193 ? 4.344 -22.417 18.858 1.00 78.06 193 THR A CA 1
ATOM 1551 C C . THR A 1 193 ? 5.471 -22.607 19.872 1.00 78.06 193 THR A C 1
ATOM 1553 O O . THR A 1 193 ? 5.579 -23.659 20.504 1.00 78.06 193 THR A O 1
ATOM 1556 N N . THR A 1 194 ? 6.288 -21.575 20.094 1.00 76.50 194 THR A N 1
ATOM 1557 C CA . THR A 1 194 ? 7.425 -21.609 21.021 1.00 76.50 194 THR A CA 1
ATOM 1558 C C . THR A 1 194 ? 7.328 -20.548 22.122 1.00 76.50 194 THR A C 1
ATOM 1560 O O . THR A 1 194 ? 6.691 -19.497 21.984 1.00 76.50 194 THR A O 1
ATOM 1563 N N . THR A 1 195 ? 8.026 -20.790 23.236 1.00 78.88 195 THR A N 1
ATOM 1564 C CA . THR A 1 195 ? 8.142 -19.824 24.344 1.00 78.88 195 THR A CA 1
ATOM 1565 C C . THR A 1 195 ? 8.766 -18.505 23.894 1.00 78.88 195 THR A C 1
ATOM 1567 O O . THR A 1 195 ? 8.370 -17.442 24.363 1.00 78.88 195 THR A O 1
ATOM 1570 N N . TRP A 1 196 ? 9.741 -18.557 22.989 1.00 77.94 196 TRP A N 1
ATOM 1571 C CA . TRP A 1 196 ? 10.443 -17.369 22.514 1.00 77.94 196 TRP A CA 1
ATOM 1572 C C . TRP A 1 196 ? 9.577 -16.535 21.562 1.00 77.94 196 TRP A C 1
ATOM 1574 O O . TRP A 1 196 ? 9.455 -15.335 21.781 1.00 77.94 196 TRP A O 1
ATOM 1584 N N . GLN A 1 197 ? 8.849 -17.156 20.625 1.00 74.38 197 GLN A N 1
ATOM 1585 C CA . GLN A 1 197 ? 7.853 -16.443 19.809 1.00 74.38 197 GLN A CA 1
ATOM 1586 C C . GLN A 1 197 ? 6.753 -15.812 20.673 1.00 74.38 197 GLN A C 1
ATOM 1588 O O . GLN A 1 197 ? 6.318 -14.696 20.394 1.00 74.38 197 GLN A O 1
ATOM 1593 N N . THR A 1 198 ? 6.316 -16.506 21.732 1.00 79.38 198 THR A N 1
ATOM 1594 C CA . THR A 1 198 ? 5.344 -15.966 22.697 1.00 79.38 198 THR A CA 1
ATOM 1595 C C . THR A 1 198 ? 5.881 -14.711 23.383 1.00 79.38 198 THR A C 1
ATOM 1597 O O . THR A 1 198 ? 5.210 -13.682 23.398 1.00 79.38 198 THR A O 1
ATOM 1600 N N . LYS A 1 199 ? 7.095 -14.781 23.943 1.00 81.06 199 LYS A N 1
ATOM 1601 C CA . LYS A 1 199 ? 7.739 -13.648 24.623 1.00 81.06 199 LYS A CA 1
ATOM 1602 C C . LYS A 1 199 ? 7.944 -12.462 23.688 1.00 81.06 199 LYS A C 1
ATOM 1604 O O . LYS A 1 199 ? 7.629 -11.340 24.072 1.00 81.06 199 LYS A O 1
ATOM 1609 N N . HIS A 1 200 ? 8.393 -12.732 22.466 1.00 83.50 200 HIS A N 1
ATOM 1610 C CA . HIS A 1 200 ? 8.547 -11.724 21.432 1.00 83.50 200 HIS A CA 1
ATOM 1611 C C . HIS A 1 200 ? 7.227 -11.023 21.117 1.00 83.50 200 HIS A C 1
ATOM 1613 O O . HIS A 1 200 ? 7.173 -9.802 21.178 1.00 83.50 200 HIS A O 1
ATOM 1619 N N . TRP A 1 201 ? 6.145 -11.770 20.872 1.00 82.00 201 TRP A N 1
ATOM 1620 C CA . TRP A 1 201 ? 4.845 -11.171 20.560 1.00 82.00 201 TRP A CA 1
ATOM 1621 C C . TRP A 1 201 ? 4.314 -10.282 21.693 1.00 82.00 201 TRP A C 1
ATOM 1623 O O . TRP A 1 2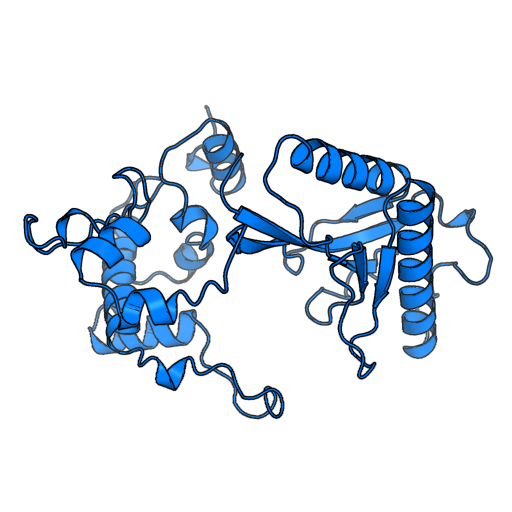01 ? 3.784 -9.196 21.451 1.00 82.00 201 TRP A O 1
ATOM 1633 N N . VAL A 1 202 ? 4.500 -10.712 22.945 1.00 81.56 202 VAL A N 1
ATOM 1634 C CA . VAL A 1 202 ? 4.151 -9.904 24.121 1.00 81.56 202 VAL A CA 1
ATOM 1635 C C . VAL A 1 202 ? 4.990 -8.624 24.168 1.00 81.56 202 VAL A C 1
ATOM 1637 O O . VAL A 1 202 ? 4.429 -7.537 24.298 1.00 81.56 202 VAL A O 1
ATOM 1640 N N . ALA A 1 203 ? 6.314 -8.733 24.027 1.00 81.62 203 ALA A N 1
ATOM 1641 C CA . ALA A 1 203 ? 7.225 -7.590 24.059 1.00 81.62 203 ALA A CA 1
ATOM 1642 C C . ALA A 1 203 ? 6.952 -6.597 22.919 1.00 81.62 203 ALA A C 1
ATOM 1644 O O . ALA A 1 203 ? 6.887 -5.394 23.165 1.00 81.62 203 ALA A O 1
ATOM 1645 N N . PHE A 1 204 ? 6.717 -7.105 21.708 1.00 84.62 204 PHE A N 1
ATOM 1646 C CA . PHE A 1 204 ? 6.302 -6.333 20.542 1.00 84.62 204 PHE A CA 1
ATOM 1647 C C . PHE A 1 204 ? 5.009 -5.562 20.821 1.00 84.62 204 PHE A C 1
ATOM 1649 O O . PHE A 1 204 ? 4.984 -4.344 20.680 1.00 84.62 204 PHE A O 1
ATOM 1656 N N . THR A 1 205 ? 3.958 -6.240 21.296 1.00 85.25 205 THR A N 1
ATOM 1657 C CA . THR A 1 205 ? 2.653 -5.614 21.581 1.00 85.25 205 THR A CA 1
ATOM 1658 C C . THR A 1 205 ? 2.775 -4.485 22.609 1.00 85.25 205 THR A C 1
ATOM 1660 O O . THR A 1 205 ? 2.184 -3.414 22.445 1.00 85.25 205 THR A O 1
ATOM 1663 N N . MET A 1 206 ? 3.564 -4.701 23.668 1.00 81.94 206 MET A N 1
ATOM 1664 C CA . MET A 1 206 ? 3.810 -3.686 24.694 1.00 81.94 206 MET A CA 1
ATOM 1665 C C . MET A 1 206 ? 4.584 -2.489 24.130 1.00 81.94 206 MET A C 1
ATOM 1667 O O . MET A 1 206 ? 4.184 -1.348 24.353 1.00 81.94 206 MET A O 1
ATOM 1671 N N . ALA A 1 207 ? 5.660 -2.740 23.380 1.00 83.44 207 ALA A N 1
ATOM 1672 C CA . ALA A 1 207 ? 6.485 -1.693 22.783 1.00 83.44 207 ALA A CA 1
ATOM 1673 C C . ALA A 1 207 ? 5.718 -0.881 21.734 1.00 83.44 207 ALA A C 1
ATOM 1675 O O . ALA A 1 207 ? 5.809 0.343 21.724 1.00 83.44 207 ALA A O 1
ATOM 1676 N N . PHE A 1 208 ? 4.918 -1.546 20.900 1.00 84.25 208 PHE A N 1
ATOM 1677 C CA . PHE A 1 208 ? 4.063 -0.901 19.910 1.00 84.25 208 PHE A CA 1
ATOM 1678 C C . PHE A 1 208 ? 3.031 0.015 20.577 1.00 84.25 208 PHE A C 1
ATOM 1680 O O . PHE A 1 208 ? 2.862 1.161 20.168 1.00 84.25 208 PHE A O 1
ATOM 1687 N N . THR A 1 209 ? 2.369 -0.466 21.635 1.00 82.38 209 THR A N 1
ATOM 1688 C CA . THR A 1 209 ? 1.382 0.333 22.375 1.00 82.38 209 THR A CA 1
ATOM 1689 C C . THR A 1 209 ? 2.032 1.563 23.004 1.00 82.38 209 THR A C 1
ATOM 1691 O O . THR A 1 209 ? 1.497 2.661 22.891 1.00 82.38 209 THR A O 1
ATOM 1694 N N . GLU A 1 210 ? 3.202 1.403 23.625 1.00 84.81 210 GLU A N 1
ATOM 1695 C CA . GLU A 1 210 ? 3.949 2.523 24.201 1.00 84.81 210 GLU A CA 1
ATOM 1696 C C . GLU A 1 210 ? 4.368 3.533 23.126 1.00 84.81 210 GLU A C 1
ATOM 1698 O O . GLU A 1 210 ? 4.171 4.733 23.294 1.00 84.81 210 GLU A O 1
ATOM 1703 N N . MET A 1 211 ? 4.889 3.052 21.997 1.00 84.56 211 MET A N 1
ATOM 1704 C CA . MET A 1 211 ? 5.248 3.888 20.854 1.00 84.56 211 MET A CA 1
ATOM 1705 C C . MET A 1 211 ? 4.043 4.695 20.354 1.00 84.56 211 MET A C 1
ATOM 1707 O O . MET A 1 211 ? 4.166 5.895 20.130 1.00 84.56 211 MET A O 1
ATOM 1711 N N . ALA A 1 212 ? 2.872 4.063 20.229 1.00 79.19 212 ALA A N 1
ATOM 1712 C CA . ALA A 1 212 ? 1.638 4.718 19.800 1.00 79.19 212 ALA A CA 1
ATOM 1713 C C . ALA A 1 212 ? 1.091 5.725 20.830 1.00 79.19 212 ALA A C 1
ATOM 1715 O O . ALA A 1 212 ? 0.463 6.704 20.446 1.00 79.19 212 ALA A O 1
ATOM 1716 N N . ILE A 1 213 ? 1.326 5.514 22.130 1.00 77.50 213 ILE A N 1
ATOM 1717 C CA . ILE A 1 213 ? 0.970 6.480 23.186 1.00 77.50 213 ILE A CA 1
ATOM 1718 C C . ILE A 1 213 ? 1.916 7.685 23.168 1.00 77.50 213 ILE A C 1
ATOM 1720 O O . ILE A 1 213 ? 1.485 8.814 23.394 1.00 77.50 213 ILE A O 1
ATOM 1724 N N . GLN A 1 214 ? 3.209 7.448 22.938 1.00 75.69 214 GLN A N 1
ATOM 1725 C CA . GLN A 1 214 ? 4.226 8.501 22.878 1.00 75.69 214 GLN A CA 1
ATOM 1726 C C . GLN A 1 214 ? 4.152 9.324 21.589 1.00 75.69 214 GLN A C 1
ATOM 1728 O O . GLN A 1 214 ? 4.593 10.474 21.578 1.00 75.69 214 GLN A O 1
ATOM 1733 N N . ALA A 1 215 ? 3.598 8.741 20.526 1.00 68.00 215 ALA A N 1
ATOM 1734 C CA . ALA A 1 215 ? 3.314 9.407 19.270 1.00 68.00 215 ALA A CA 1
ATOM 1735 C C . ALA A 1 215 ? 2.338 10.579 19.475 1.00 68.00 215 ALA A C 1
ATOM 1737 O O . ALA A 1 215 ? 1.138 10.385 19.664 1.00 68.00 215 ALA A O 1
ATOM 1738 N N . SER A 1 216 ? 2.844 11.812 19.404 1.00 56.31 216 SER A N 1
ATOM 1739 C CA . SER A 1 216 ? 1.986 12.992 19.219 1.00 56.31 216 SER A CA 1
ATOM 1740 C C . SER A 1 216 ? 1.576 13.082 17.743 1.00 56.31 216 SER A C 1
ATOM 1742 O O . SER A 1 216 ? 2.435 12.861 16.887 1.00 56.31 216 SER A O 1
ATOM 1744 N N . PRO A 1 217 ? 0.332 13.468 17.396 1.00 52.50 217 PRO A N 1
ATOM 1745 C CA . PRO A 1 217 ? -0.039 13.805 16.017 1.00 52.50 217 PRO A CA 1
ATOM 1746 C C . PRO A 1 217 ? 0.918 14.824 15.372 1.00 52.50 217 PRO A C 1
ATOM 1748 O O . PRO A 1 217 ? 1.221 14.722 14.191 1.00 52.50 217 PRO A O 1
ATOM 1751 N N . GLU A 1 218 ? 1.497 15.732 16.167 1.00 47.53 218 GLU A N 1
ATOM 1752 C CA . GLU A 1 218 ? 2.499 16.724 15.735 1.00 47.53 218 GLU A CA 1
ATOM 1753 C C . GLU A 1 218 ? 3.833 16.092 15.285 1.00 47.53 218 GLU A C 1
ATOM 1755 O O . GLU A 1 218 ? 4.614 16.716 14.574 1.00 47.53 218 GLU A O 1
ATOM 1760 N N . GLN A 1 219 ? 4.124 14.853 15.697 1.00 45.94 219 GLN A N 1
ATOM 1761 C CA . GLN A 1 219 ? 5.291 14.089 15.231 1.00 45.94 219 GLN A CA 1
ATOM 1762 C C . GLN A 1 219 ? 5.025 13.375 13.898 1.00 45.94 219 GLN A C 1
ATOM 1764 O O . GLN A 1 219 ? 5.971 12.927 13.254 1.00 45.94 219 GLN A O 1
ATOM 1769 N N . PHE A 1 220 ? 3.755 13.283 13.494 1.00 42.50 220 PHE A N 1
ATOM 1770 C CA . PHE A 1 220 ? 3.294 12.712 12.228 1.00 42.50 220 PHE A CA 1
ATOM 1771 C C . PHE A 1 220 ? 2.816 13.776 11.241 1.00 42.50 220 PHE A C 1
ATOM 1773 O O . PHE A 1 220 ? 2.276 13.411 10.197 1.00 42.50 220 PHE A O 1
ATOM 1780 N N . ASP A 1 221 ? 3.019 15.063 11.552 1.00 41.88 221 ASP A N 1
ATOM 1781 C CA . ASP A 1 221 ? 2.678 16.164 10.658 1.00 41.88 221 ASP A CA 1
ATOM 1782 C C . ASP A 1 221 ? 3.311 15.868 9.287 1.00 41.88 221 ASP A C 1
ATOM 1784 O O . ASP A 1 221 ? 4.548 15.799 9.188 1.00 41.88 221 ASP A O 1
ATOM 1788 N N . PRO A 1 222 ? 2.509 15.617 8.231 1.00 40.78 222 PRO A N 1
ATOM 1789 C CA . PRO A 1 222 ? 3.071 15.425 6.913 1.00 40.78 222 PRO A CA 1
ATOM 1790 C C . PRO A 1 222 ? 3.811 16.722 6.602 1.00 40.78 222 PRO A C 1
ATOM 1792 O O . PRO A 1 222 ? 3.221 17.802 6.725 1.00 40.78 222 PRO A O 1
ATOM 1795 N N . PRO A 1 223 ? 5.109 16.665 6.264 1.00 40.12 223 PRO A N 1
ATOM 1796 C CA . PRO A 1 223 ? 5.847 17.875 5.979 1.00 40.12 223 PRO A CA 1
ATOM 1797 C C . PRO A 1 223 ? 5.067 18.634 4.911 1.00 40.12 223 PRO A C 1
ATOM 1799 O O . PRO A 1 223 ? 4.803 18.094 3.834 1.00 40.12 223 PRO A O 1
ATOM 1802 N N . SER A 1 224 ? 4.698 19.888 5.207 1.00 43.72 224 SER A N 1
ATOM 1803 C CA . SER A 1 224 ? 4.339 20.853 4.168 1.00 43.72 224 SER A CA 1
ATOM 1804 C C . SER A 1 224 ? 5.349 20.645 3.047 1.00 43.72 224 SER A C 1
ATOM 1806 O O . SER A 1 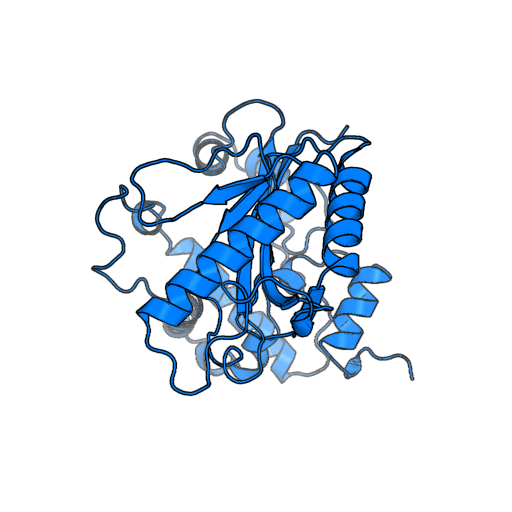224 ? 6.544 20.649 3.352 1.00 43.72 224 SER A O 1
ATOM 1808 N N . SER A 1 225 ? 4.860 20.376 1.839 1.00 45.53 225 SER A N 1
ATOM 1809 C CA . SER A 1 225 ? 5.477 19.765 0.646 1.00 45.53 225 SER A CA 1
ATOM 1810 C C . SER A 1 225 ? 6.818 20.340 0.138 1.00 45.53 225 SER A C 1
ATOM 1812 O O . SER A 1 225 ? 7.098 20.326 -1.054 1.00 45.53 225 SER A O 1
ATOM 1814 N N . GLN A 1 226 ? 7.681 20.864 1.004 1.00 40.84 226 GLN A N 1
ATOM 1815 C CA . GLN A 1 226 ? 8.842 21.662 0.646 1.00 40.84 226 GLN A CA 1
ATOM 1816 C C . GLN A 1 226 ? 10.171 21.208 1.257 1.00 40.84 226 GLN A C 1
ATOM 1818 O O . GLN A 1 226 ? 11.180 21.763 0.844 1.00 40.84 226 GLN A O 1
ATOM 1823 N N . ASN A 1 227 ? 10.259 20.239 2.184 1.00 40.44 227 ASN A N 1
ATOM 1824 C CA . ASN A 1 227 ? 11.571 19.812 2.725 1.00 40.44 227 ASN A CA 1
ATOM 1825 C C . ASN A 1 227 ? 11.591 18.389 3.335 1.00 40.44 227 ASN A C 1
ATOM 1827 O O . ASN A 1 227 ? 11.948 18.220 4.500 1.00 40.44 227 ASN A O 1
ATOM 1831 N N . ILE A 1 228 ? 11.250 17.351 2.566 1.00 42.69 228 ILE A N 1
ATOM 1832 C CA . ILE A 1 228 ? 11.331 15.945 3.034 1.00 42.69 228 ILE A CA 1
ATOM 1833 C C . ILE A 1 228 ? 12.796 15.463 3.172 1.00 42.69 228 ILE A C 1
ATOM 1835 O O . ILE A 1 228 ? 13.091 14.566 3.954 1.00 42.69 228 ILE A O 1
ATOM 1839 N N . ASP A 1 229 ? 13.751 16.140 2.528 1.00 42.47 229 ASP A N 1
ATOM 1840 C CA . ASP A 1 229 ? 15.150 15.688 2.446 1.00 42.47 229 ASP A CA 1
ATOM 1841 C C . ASP A 1 229 ? 16.062 16.048 3.636 1.00 42.47 229 ASP A C 1
ATOM 1843 O O . ASP A 1 229 ? 17.246 15.705 3.620 1.00 42.47 229 ASP A O 1
ATOM 1847 N N . ARG A 1 230 ? 15.595 16.778 4.662 1.00 40.34 230 ARG A N 1
ATOM 1848 C CA . ARG A 1 230 ? 16.518 17.364 5.665 1.00 40.34 230 ARG A CA 1
ATOM 1849 C C . ARG A 1 230 ? 16.559 16.719 7.043 1.00 40.34 230 ARG A C 1
ATOM 1851 O O . ARG A 1 230 ? 17.482 17.035 7.792 1.00 40.34 230 ARG A O 1
ATOM 1858 N N . PHE A 1 231 ? 15.664 15.791 7.368 1.00 37.62 231 PHE A N 1
ATOM 1859 C CA . PHE A 1 231 ? 15.731 15.064 8.638 1.00 37.62 231 PHE A CA 1
ATOM 1860 C C . PHE A 1 231 ? 15.385 13.589 8.420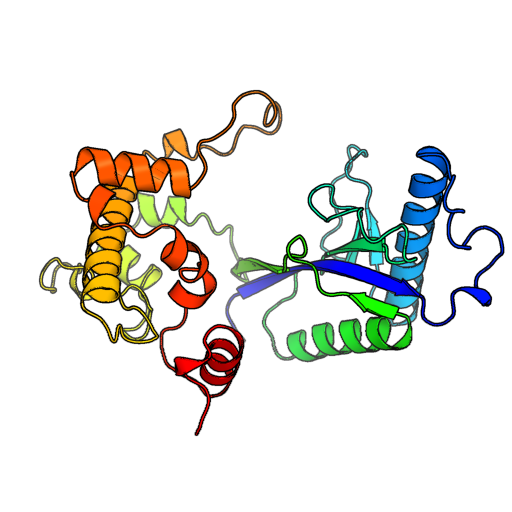 1.00 37.62 231 PHE A C 1
ATOM 1862 O O . PHE A 1 231 ? 14.269 13.306 7.991 1.00 37.62 231 PHE A O 1
ATOM 1869 N N . PRO A 1 232 ? 16.303 12.643 8.706 1.00 45.56 232 PRO A N 1
ATOM 1870 C CA . PRO A 1 232 ? 15.953 11.232 8.721 1.00 45.56 232 PRO A CA 1
ATOM 1871 C C . PRO A 1 232 ? 14.885 11.034 9.794 1.00 45.56 232 PRO A C 1
ATOM 1873 O O . PRO A 1 232 ? 15.170 11.169 10.987 1.00 45.56 232 PRO A O 1
ATOM 1876 N N . GLN A 1 233 ? 13.654 10.760 9.371 1.00 50.59 233 GLN A N 1
ATOM 1877 C CA . GLN A 1 233 ? 12.621 10.315 10.292 1.00 50.59 233 GLN A CA 1
ATOM 1878 C C . GLN A 1 233 ? 13.054 8.949 10.840 1.00 50.59 233 GLN A C 1
ATOM 1880 O O . GLN A 1 233 ? 13.540 8.110 10.072 1.00 50.59 233 GLN A O 1
ATOM 1885 N N . PRO A 1 234 ? 12.956 8.717 12.158 1.00 61.94 234 PRO A N 1
ATOM 1886 C CA . PRO A 1 234 ? 13.265 7.411 12.715 1.00 61.94 234 PRO A CA 1
ATOM 1887 C C . PRO A 1 234 ? 12.353 6.367 12.062 1.00 61.94 234 PRO A C 1
ATOM 1889 O O . PRO A 1 234 ? 11.143 6.562 11.959 1.00 61.94 234 PRO A O 1
ATOM 1892 N N . THR A 1 235 ? 12.938 5.261 11.602 1.00 71.06 235 THR A N 1
ATOM 1893 C CA . THR A 1 235 ? 12.162 4.148 11.041 1.00 71.06 235 THR A CA 1
ATOM 1894 C C . THR A 1 235 ? 11.213 3.581 12.098 1.00 71.06 235 THR A C 1
ATOM 1896 O O . THR A 1 235 ? 11.461 3.730 13.298 1.00 71.06 235 THR A O 1
ATOM 1899 N N . PHE A 1 236 ? 10.160 2.880 11.669 1.00 73.56 236 PHE A N 1
ATOM 1900 C CA . PHE A 1 236 ? 9.275 2.143 12.577 1.00 73.56 236 PHE A CA 1
ATOM 1901 C C . PHE A 1 236 ? 10.073 1.285 13.572 1.00 73.56 236 PHE A C 1
ATOM 1903 O O . PHE A 1 236 ? 9.862 1.393 14.775 1.00 73.56 236 PHE A O 1
ATOM 1910 N N . ASP A 1 237 ? 11.071 0.537 13.092 1.00 78.06 237 ASP A N 1
ATOM 1911 C CA . ASP A 1 237 ? 11.947 -0.279 13.942 1.00 78.06 237 ASP A CA 1
ATOM 1912 C C . ASP A 1 237 ? 12.696 0.551 14.986 1.00 78.06 237 ASP A C 1
ATOM 1914 O O . ASP A 1 237 ? 12.846 0.135 16.135 1.00 78.06 237 ASP A O 1
ATOM 1918 N N . THR A 1 238 ? 13.152 1.746 14.608 1.00 82.19 238 THR A N 1
ATOM 1919 C CA . THR A 1 238 ? 13.839 2.659 15.528 1.00 82.19 238 THR A CA 1
ATOM 1920 C C . THR A 1 238 ? 12.888 3.131 16.624 1.00 82.19 238 THR A C 1
ATOM 1922 O O . THR A 1 238 ? 13.241 3.101 17.803 1.00 82.19 238 THR A O 1
ATOM 1925 N N . LEU A 1 239 ? 11.673 3.541 16.255 1.00 83.19 239 LEU A N 1
ATOM 1926 C CA . LEU A 1 239 ? 10.648 3.990 17.197 1.00 83.19 239 LEU A CA 1
ATOM 1927 C C . LEU A 1 239 ? 10.197 2.856 18.128 1.00 83.19 239 LEU A C 1
ATOM 1929 O O . LEU A 1 239 ? 10.167 3.036 19.347 1.00 83.19 239 LEU A O 1
ATOM 1933 N N . LEU A 1 240 ? 9.940 1.673 17.571 1.00 84.44 240 LEU A N 1
ATOM 1934 C CA . LEU A 1 240 ? 9.537 0.482 18.309 1.00 84.44 240 LEU A CA 1
ATOM 1935 C C . LEU A 1 240 ? 10.619 0.058 19.305 1.00 84.44 240 LEU A C 1
ATOM 1937 O O . LEU A 1 240 ? 10.326 -0.170 20.479 1.00 84.44 240 LEU A O 1
ATOM 1941 N N . MET A 1 241 ? 11.881 -0.013 18.869 1.00 87.38 241 MET A N 1
ATOM 1942 C CA . MET A 1 241 ? 12.988 -0.381 19.751 1.00 87.38 241 MET A CA 1
ATOM 1943 C C . MET A 1 241 ? 13.207 0.666 20.842 1.00 87.38 241 MET A C 1
ATOM 1945 O O . MET A 1 241 ? 13.429 0.291 21.992 1.00 87.38 241 MET A O 1
ATOM 1949 N N . ASN A 1 242 ? 13.092 1.962 20.535 1.00 88.44 242 ASN A N 1
ATOM 1950 C CA . ASN A 1 242 ? 13.177 3.024 21.541 1.00 88.44 242 ASN A CA 1
ATOM 1951 C C . ASN A 1 242 ? 12.085 2.885 22.610 1.00 88.44 242 ASN A C 1
ATOM 1953 O O . ASN A 1 242 ? 12.387 2.941 23.805 1.00 88.44 242 ASN A O 1
ATOM 1957 N N . ALA A 1 243 ? 10.841 2.635 22.199 1.00 85.56 243 ALA A N 1
ATOM 1958 C CA . ALA A 1 243 ? 9.744 2.368 23.122 1.00 85.56 243 ALA A CA 1
ATOM 1959 C C . ALA A 1 243 ? 10.018 1.110 23.964 1.00 85.56 243 ALA A C 1
ATOM 1961 O O . ALA A 1 243 ? 9.912 1.147 25.192 1.00 85.56 243 ALA A O 1
ATOM 1962 N N . ALA A 1 244 ? 10.485 0.027 23.333 1.00 85.56 244 ALA A N 1
ATOM 1963 C CA . ALA A 1 244 ? 10.849 -1.217 24.006 1.00 85.56 244 ALA A CA 1
ATOM 1964 C C . ALA A 1 244 ? 11.959 -1.033 25.051 1.00 85.56 244 ALA A C 1
ATOM 1966 O O . ALA A 1 244 ? 11.907 -1.636 26.126 1.00 85.56 244 ALA A O 1
ATOM 1967 N N . TYR A 1 245 ? 12.961 -0.199 24.754 1.00 89.38 245 TYR A N 1
ATOM 1968 C CA . TYR A 1 245 ? 13.996 0.198 25.707 1.00 89.38 245 TYR A CA 1
ATOM 1969 C C . TYR A 1 245 ? 13.399 0.984 26.875 1.00 89.38 245 TYR A C 1
ATOM 1971 O O . TYR A 1 245 ? 13.715 0.690 28.030 1.00 89.38 245 TYR A O 1
ATOM 1979 N N . GLY A 1 246 ? 12.507 1.937 26.589 1.00 84.75 246 GLY A N 1
ATOM 1980 C CA . GLY A 1 246 ? 11.820 2.749 27.595 1.00 84.75 246 GLY A CA 1
ATOM 1981 C C . GLY A 1 246 ? 11.073 1.907 28.632 1.00 84.75 246 GLY A C 1
ATOM 1982 O O . GLY A 1 246 ? 11.184 2.163 29.833 1.00 84.75 246 GLY A O 1
ATOM 1983 N N . ILE A 1 247 ? 10.402 0.842 28.186 1.00 87.50 247 ILE A N 1
ATOM 1984 C CA . ILE A 1 247 ? 9.640 -0.072 29.055 1.00 87.50 247 ILE A CA 1
ATOM 1985 C C . ILE A 1 247 ? 10.406 -1.346 29.446 1.00 87.50 247 ILE A C 1
ATOM 1987 O O . ILE A 1 247 ? 9.853 -2.218 30.115 1.00 87.50 247 ILE A O 1
ATOM 1991 N N . ARG A 1 248 ? 11.694 -1.443 29.087 1.00 90.94 248 ARG A N 1
ATOM 1992 C CA . ARG A 1 248 ? 12.617 -2.535 29.453 1.00 90.94 248 ARG A CA 1
ATOM 1993 C C . ARG A 1 248 ? 12.200 -3.929 28.964 1.00 90.94 248 ARG A C 1
ATOM 1995 O O . ARG A 1 248 ? 12.458 -4.921 29.644 1.00 90.94 248 ARG A O 1
ATOM 2002 N N . VAL A 1 249 ? 11.597 -4.013 27.779 1.00 83.88 249 VAL A N 1
ATOM 2003 C CA . VAL A 1 249 ? 11.249 -5.289 27.114 1.00 83.88 249 VAL A CA 1
ATOM 2004 C C . VAL A 1 249 ? 12.114 -5.581 25.885 1.00 83.88 249 VAL A C 1
ATOM 2006 O O . VAL A 1 249 ? 11.964 -6.624 25.258 1.00 83.88 249 VAL A O 1
ATOM 2009 N N . ASN A 1 250 ? 13.057 -4.694 25.557 1.00 86.94 250 ASN A N 1
ATOM 2010 C CA . ASN A 1 250 ? 13.908 -4.779 24.366 1.00 86.94 250 ASN A CA 1
ATOM 2011 C C . ASN A 1 250 ? 14.692 -6.100 24.239 1.00 86.94 250 ASN A C 1
ATOM 2013 O O . ASN A 1 250 ? 14.970 -6.528 23.128 1.00 86.94 250 ASN A O 1
ATOM 2017 N N . MET A 1 251 ? 15.045 -6.751 25.354 1.00 86.38 251 MET A N 1
ATOM 2018 C CA . MET A 1 251 ? 15.785 -8.024 25.347 1.00 86.38 251 MET A CA 1
ATOM 2019 C C . MET A 1 251 ? 14.941 -9.219 24.887 1.00 86.38 251 MET A C 1
ATOM 2021 O O . MET A 1 251 ? 15.497 -10.261 24.556 1.00 86.38 251 MET A O 1
ATOM 2025 N N . GLU A 1 252 ? 13.615 -9.083 24.901 1.00 85.75 252 GLU A N 1
ATOM 2026 C CA . GLU A 1 252 ? 12.675 -10.124 24.480 1.00 85.75 252 GLU A CA 1
ATOM 2027 C C . GLU A 1 252 ? 12.180 -9.888 23.041 1.00 85.75 252 GLU A C 1
ATOM 2029 O O . GLU A 1 252 ? 11.488 -10.738 22.484 1.00 85.75 252 GLU A O 1
ATOM 2034 N N . ILE A 1 253 ? 12.542 -8.756 22.417 1.00 83.19 253 ILE A N 1
ATOM 2035 C CA . ILE A 1 253 ? 12.264 -8.500 21.004 1.00 83.19 253 ILE A CA 1
ATOM 2036 C C . ILE A 1 253 ? 13.334 -9.177 20.161 1.00 83.19 253 ILE A C 1
ATOM 2038 O O . ILE A 1 253 ? 14.478 -8.727 20.096 1.00 83.19 253 ILE A O 1
ATOM 2042 N N . ASP A 1 254 ? 12.937 -10.234 19.466 1.00 80.50 254 ASP A N 1
ATOM 2043 C CA . ASP A 1 254 ? 13.760 -10.816 18.429 1.00 80.50 254 ASP A CA 1
ATOM 2044 C C . ASP A 1 254 ? 13.604 -10.107 17.077 1.00 80.50 254 ASP A C 1
ATOM 2046 O O . ASP A 1 254 ? 12.554 -10.155 16.438 1.00 80.50 254 ASP A O 1
ATOM 2050 N N . GLN A 1 255 ? 14.674 -9.461 16.620 1.00 70.56 255 GLN A N 1
ATOM 2051 C CA . GLN A 1 255 ? 14.682 -8.744 15.343 1.00 70.56 255 GLN A CA 1
ATOM 2052 C C . GLN A 1 255 ? 14.619 -9.680 14.128 1.00 70.56 255 GLN A C 1
ATOM 2054 O O . GLN A 1 255 ? 14.160 -9.259 13.070 1.00 70.56 255 GLN A O 1
ATOM 2059 N N . ALA A 1 256 ? 15.038 -10.943 14.258 1.00 68.12 256 ALA A N 1
ATOM 2060 C CA . ALA A 1 256 ? 14.909 -11.917 13.179 1.00 68.12 256 ALA A CA 1
ATOM 2061 C C . ALA A 1 256 ? 13.458 -12.400 13.020 1.00 68.12 256 ALA A C 1
ATOM 2063 O O . ALA A 1 256 ? 13.063 -12.747 11.908 1.00 68.12 256 ALA A O 1
ATOM 2064 N N . LEU A 1 257 ? 12.654 -12.376 14.093 1.00 63.78 257 LEU A N 1
ATOM 2065 C CA . LEU A 1 257 ? 11.201 -12.576 14.007 1.00 63.78 257 LEU A CA 1
ATOM 2066 C C . LEU A 1 257 ? 10.450 -11.360 13.464 1.00 63.78 257 LEU A C 1
ATOM 2068 O O . LEU A 1 257 ? 9.461 -11.551 12.764 1.00 63.78 257 LEU A O 1
ATOM 2072 N N . GLY A 1 258 ? 10.930 -10.142 13.730 1.00 54.53 258 GLY A N 1
ATOM 2073 C CA . GLY A 1 258 ? 10.310 -8.906 13.233 1.00 54.53 258 GLY A CA 1
ATOM 2074 C C . GLY A 1 258 ? 10.219 -8.825 11.702 1.00 54.53 258 GLY A C 1
ATOM 2075 O O . GLY A 1 258 ? 9.335 -8.161 11.178 1.00 54.53 258 GLY A O 1
ATOM 2076 N N . LEU A 1 259 ? 11.062 -9.572 10.977 1.00 50.69 259 LEU A N 1
ATOM 2077 C CA . LEU A 1 259 ? 10.985 -9.724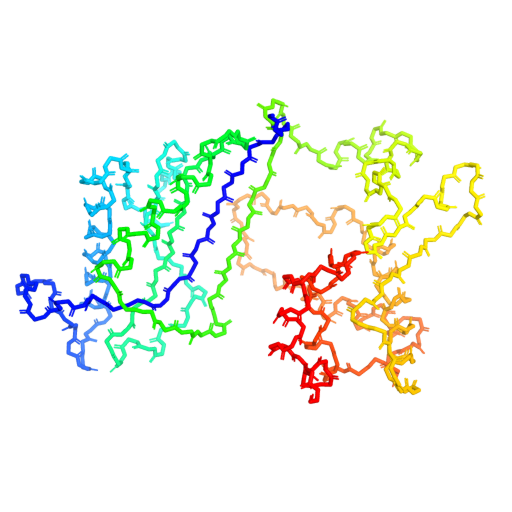 9.516 1.00 50.69 259 LEU A CA 1
ATOM 2078 C C . LEU A 1 259 ? 9.727 -10.480 9.038 1.00 50.69 259 LEU A C 1
ATOM 2080 O O . LEU A 1 259 ? 9.372 -10.376 7.866 1.00 50.69 259 LEU A O 1
ATOM 2084 N N . TYR A 1 260 ? 9.067 -11.236 9.922 1.00 51.69 260 TYR A N 1
ATOM 2085 C CA . TYR A 1 260 ? 7.829 -11.981 9.645 1.00 51.69 260 TYR A CA 1
ATOM 2086 C C . TYR A 1 260 ? 6.572 -11.273 10.178 1.00 51.69 260 TYR A C 1
ATOM 2088 O O . TYR A 1 260 ? 5.452 -11.623 9.797 1.00 51.69 260 TYR A O 1
ATOM 2096 N N . ASP A 1 261 ? 6.741 -10.246 11.012 1.00 56.47 261 ASP A N 1
ATOM 2097 C CA . ASP A 1 261 ? 5.662 -9.380 11.496 1.00 56.47 261 ASP A CA 1
ATOM 2098 C C . ASP A 1 261 ? 5.381 -8.247 10.481 1.00 56.47 261 ASP A C 1
ATOM 2100 O O . ASP A 1 261 ? 5.237 -7.077 10.835 1.00 56.47 261 ASP A O 1
ATOM 2104 N N . ASP A 1 262 ? 5.318 -8.612 9.191 1.00 54.75 262 ASP A N 1
ATOM 2105 C CA . ASP A 1 262 ? 4.850 -7.753 8.098 1.00 54.75 262 ASP A CA 1
ATOM 2106 C C . ASP A 1 262 ? 3.474 -7.179 8.468 1.00 54.75 262 ASP A C 1
ATOM 2108 O O . ASP A 1 262 ? 2.581 -7.910 8.899 1.00 54.75 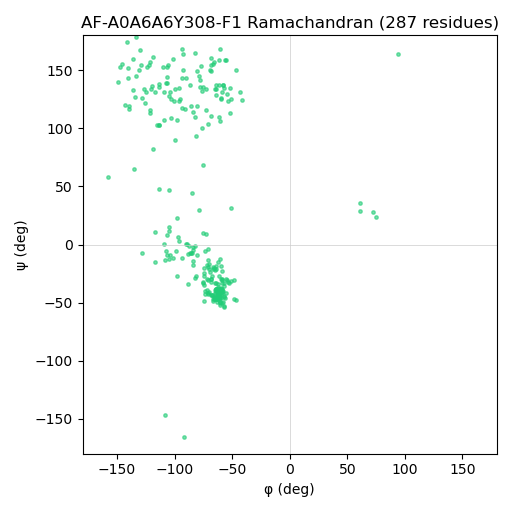262 ASP A O 1
ATOM 2112 N N . ALA A 1 263 ? 3.262 -5.879 8.253 1.00 50.97 263 ALA A N 1
ATOM 2113 C CA . ALA A 1 263 ? 1.962 -5.240 8.438 1.00 50.97 263 ALA A CA 1
ATOM 2114 C C . ALA A 1 263 ? 0.820 -6.023 7.761 1.00 50.97 263 ALA A C 1
ATOM 2116 O O . ALA A 1 263 ? -0.290 -6.075 8.284 1.00 50.97 263 ALA A O 1
ATOM 2117 N N . ARG A 1 264 ? 1.095 -6.725 6.653 1.00 48.34 264 ARG A N 1
ATOM 2118 C CA . ARG A 1 264 ? 0.123 -7.607 5.986 1.00 48.34 264 ARG A CA 1
ATOM 2119 C C . ARG A 1 264 ? -0.312 -8.802 6.843 1.00 48.34 264 ARG A C 1
ATOM 2121 O O . ARG A 1 264 ? -1.494 -9.143 6.822 1.00 48.34 264 ARG A O 1
ATOM 2128 N N . SER A 1 265 ? 0.583 -9.417 7.622 1.00 50.62 265 SER A N 1
ATOM 2129 C CA . SER A 1 265 ? 0.226 -10.509 8.546 1.00 50.62 265 SER A CA 1
ATOM 2130 C C . SER A 1 265 ? -0.585 -9.993 9.738 1.00 50.62 265 SER A C 1
ATOM 2132 O O . SER A 1 265 ? -1.502 -10.669 10.212 1.00 50.62 265 SER A O 1
ATOM 2134 N N . LEU A 1 266 ? -0.340 -8.740 10.135 1.00 52.56 266 LEU A N 1
ATOM 2135 C CA . LEU A 1 266 ? -1.096 -8.012 11.156 1.00 52.56 266 LEU A CA 1
ATOM 2136 C C . LEU A 1 266 ? -2.514 -7.615 10.716 1.00 52.56 266 LEU A C 1
ATOM 2138 O O . LEU A 1 266 ? -3.246 -7.083 11.544 1.00 52.56 266 LEU A O 1
ATOM 2142 N N . HIS A 1 267 ? -2.920 -7.870 9.466 1.00 52.62 267 HIS A N 1
ATOM 2143 C CA . HIS A 1 267 ? -4.289 -7.662 8.966 1.00 52.62 267 HIS A CA 1
ATOM 2144 C C . HIS A 1 267 ? -5.063 -8.966 8.725 1.00 52.62 267 HIS A C 1
ATOM 2146 O O . HIS A 1 267 ? -6.262 -8.938 8.429 1.00 52.62 267 HIS A O 1
ATOM 2152 N N . ILE A 1 268 ? -4.416 -10.126 8.876 1.00 53.53 268 ILE A N 1
ATOM 2153 C CA . ILE A 1 268 ? -5.099 -11.414 8.781 1.00 53.53 268 ILE A CA 1
ATOM 2154 C C . ILE A 1 268 ? -5.937 -11.563 10.044 1.00 53.53 268 ILE A C 1
ATOM 2156 O O . ILE A 1 268 ? -5.428 -11.602 11.163 1.00 53.53 268 ILE A O 1
ATOM 2160 N N . ALA A 1 269 ? -7.248 -11.600 9.875 1.00 45.88 269 ALA A N 1
ATOM 2161 C CA . ALA A 1 269 ? -8.163 -11.621 11.004 1.00 45.88 269 ALA A CA 1
ATOM 2162 C C . ALA A 1 269 ? -9.014 -12.897 11.076 1.00 45.88 269 ALA A C 1
ATOM 2164 O O . ALA A 1 269 ? -9.544 -13.235 12.135 1.00 45.88 269 ALA A O 1
ATOM 2165 N N . ASN A 1 270 ? -9.046 -13.645 9.969 1.00 48.50 270 ASN A N 1
ATOM 2166 C CA . ASN A 1 270 ? -9.442 -15.043 9.868 1.00 48.50 270 ASN A CA 1
ATOM 2167 C C . ASN A 1 270 ? -8.501 -15.747 8.880 1.00 48.50 270 ASN A C 1
ATOM 2169 O O . ASN A 1 270 ? -8.118 -15.172 7.858 1.00 48.50 270 ASN A O 1
ATOM 2173 N N . ILE A 1 271 ? -8.159 -17.004 9.166 1.00 54.41 271 ILE A N 1
ATOM 2174 C CA . ILE A 1 271 ? -7.499 -17.875 8.192 1.00 54.41 271 ILE A CA 1
ATOM 2175 C C . ILE A 1 271 ? -8.544 -18.230 7.126 1.00 54.41 271 ILE A C 1
ATOM 2177 O O . ILE A 1 271 ? -9.464 -19.004 7.382 1.00 54.41 271 ILE A O 1
ATOM 2181 N N . THR A 1 272 ? -8.433 -17.600 5.961 1.00 59.66 272 THR A N 1
ATOM 2182 C CA . THR A 1 272 ? -9.096 -18.006 4.715 1.00 59.66 272 THR A CA 1
ATOM 2183 C C . THR A 1 272 ? -8.146 -18.908 3.930 1.00 59.66 272 THR A C 1
ATOM 2185 O O . THR A 1 272 ? -6.947 -18.896 4.205 1.00 59.66 272 THR A O 1
ATOM 2188 N N . ASP A 1 273 ? -8.640 -19.656 2.941 1.00 61.16 273 ASP A N 1
ATOM 2189 C CA . ASP A 1 273 ? -7.771 -20.476 2.079 1.00 61.16 273 ASP A CA 1
ATOM 2190 C C . ASP A 1 273 ? -6.692 -19.618 1.386 1.00 61.16 273 ASP A C 1
ATOM 2192 O O . ASP A 1 273 ? -5.535 -20.014 1.301 1.00 61.16 273 ASP A O 1
ATOM 2196 N N . GLU A 1 274 ? -7.035 -18.384 1.008 1.00 58.91 274 GLU A N 1
ATOM 2197 C CA . GLU A 1 274 ? -6.109 -17.399 0.434 1.00 58.91 274 GLU A CA 1
ATOM 2198 C C . GLU A 1 274 ? -5.028 -16.937 1.432 1.00 58.91 274 GLU A C 1
ATOM 2200 O O . GLU A 1 274 ? -3.837 -16.911 1.110 1.00 58.91 274 GLU A O 1
ATOM 2205 N N . ASN A 1 275 ? -5.416 -16.633 2.676 1.00 58.81 275 ASN A N 1
ATOM 2206 C CA . ASN A 1 275 ? -4.472 -16.263 3.736 1.00 58.81 275 ASN A CA 1
ATOM 2207 C C . ASN A 1 275 ? -3.598 -17.456 4.147 1.00 58.81 275 ASN A C 1
ATOM 2209 O O . ASN A 1 275 ? -2.436 -17.279 4.503 1.00 58.81 275 ASN A O 1
ATOM 2213 N N . LEU A 1 276 ? -4.143 -18.672 4.079 1.00 61.53 276 LEU A N 1
ATOM 2214 C CA . LEU A 1 276 ? -3.426 -19.912 4.344 1.00 61.53 276 LEU A CA 1
ATOM 2215 C C . LEU A 1 276 ? -2.376 -20.178 3.254 1.00 61.53 276 LEU A C 1
ATOM 2217 O O . LEU A 1 276 ? -1.233 -20.474 3.580 1.00 61.53 276 LEU A O 1
ATOM 2221 N N . GLU A 1 277 ? -2.713 -19.974 1.977 1.00 65.31 277 GLU A N 1
ATOM 2222 C CA . GLU A 1 277 ? -1.758 -20.051 0.863 1.00 65.31 277 GLU A CA 1
ATOM 2223 C C . GLU A 1 277 ? -0.659 -18.982 0.934 1.00 65.31 277 GLU A C 1
ATOM 2225 O O . GLU A 1 277 ? 0.475 -19.211 0.501 1.00 65.31 277 GLU A O 1
ATOM 2230 N N . TRP A 1 278 ? -0.966 -17.788 1.446 1.00 66.06 278 TRP A N 1
ATOM 2231 C CA . TRP A 1 278 ? 0.057 -16.787 1.748 1.00 66.06 278 TRP A CA 1
ATOM 2232 C C . TRP A 1 278 ? 0.968 -17.253 2.892 1.00 66.06 278 TRP A C 1
ATOM 2234 O O . TRP A 1 278 ? 2.188 -17.266 2.721 1.00 66.06 278 TRP A O 1
ATOM 2244 N N . LEU A 1 279 ? 0.392 -17.727 4.003 1.00 60.69 279 LEU A N 1
ATOM 2245 C CA . LEU A 1 279 ? 1.141 -18.251 5.150 1.00 60.69 279 LEU A CA 1
ATOM 2246 C C . LEU A 1 279 ? 2.043 -19.428 4.757 1.00 60.69 279 LEU A C 1
ATOM 2248 O O . LEU A 1 279 ? 3.199 -19.444 5.153 1.00 60.69 279 LEU A O 1
ATOM 2252 N N . TRP A 1 280 ? 1.579 -20.349 3.906 1.00 69.19 280 TRP A N 1
ATOM 2253 C CA . TRP A 1 280 ? 2.391 -21.451 3.367 1.00 69.19 280 TRP A CA 1
ATOM 2254 C C . TRP A 1 280 ? 3.625 -20.987 2.600 1.00 69.19 280 TRP A C 1
ATOM 2256 O O . TRP A 1 280 ? 4.640 -21.680 2.571 1.00 69.19 280 TRP A O 1
ATOM 2266 N N . ARG A 1 281 ? 3.531 -19.836 1.928 1.00 63.06 281 ARG A N 1
ATOM 2267 C CA . ARG A 1 281 ? 4.642 -19.258 1.166 1.00 63.06 281 ARG A CA 1
ATOM 2268 C C . ARG A 1 281 ? 5.611 -18.485 2.057 1.00 63.06 281 ARG A C 1
ATOM 2270 O O . ARG A 1 281 ? 6.784 -18.399 1.703 1.00 63.06 281 ARG A O 1
ATOM 2277 N N . ALA A 1 282 ? 5.120 -17.921 3.158 1.00 56.53 282 ALA A N 1
ATOM 2278 C CA . ALA A 1 282 ? 5.899 -17.108 4.086 1.00 56.53 282 ALA A CA 1
ATOM 2279 C C . ALA A 1 282 ? 6.581 -17.938 5.187 1.00 56.53 282 ALA A C 1
ATOM 2281 O O . ALA A 1 282 ? 7.690 -17.605 5.598 1.00 56.53 282 ALA A O 1
ATOM 2282 N N . ASP A 1 283 ? 5.948 -19.025 5.634 1.00 57.16 283 ASP A N 1
ATOM 2283 C CA . ASP A 1 283 ? 6.429 -19.875 6.718 1.00 57.16 283 ASP A CA 1
ATOM 2284 C C . ASP A 1 283 ? 6.128 -21.359 6.434 1.00 57.16 283 ASP A C 1
ATOM 2286 O O . ASP A 1 283 ? 4.985 -21.796 6.263 1.00 57.16 283 ASP A O 1
ATOM 2290 N N . TRP A 1 284 ? 7.203 -22.147 6.375 1.00 61.31 284 TRP A N 1
ATOM 2291 C CA . TRP A 1 284 ? 7.173 -23.570 6.050 1.00 61.31 284 TRP A CA 1
ATOM 2292 C C . TRP A 1 284 ? 6.459 -24.408 7.118 1.00 61.31 284 TRP A C 1
ATOM 2294 O O . TRP A 1 284 ? 5.989 -25.497 6.794 1.00 61.31 284 TRP A O 1
ATOM 2304 N N . GLU A 1 285 ? 6.326 -23.913 8.357 1.00 53.78 285 GLU A N 1
ATOM 2305 C CA . GLU A 1 285 ? 5.604 -24.609 9.433 1.00 53.78 285 GLU A CA 1
ATOM 2306 C C . GLU A 1 285 ? 4.106 -24.781 9.135 1.00 53.78 285 GLU A C 1
ATOM 2308 O O . GLU A 1 285 ? 3.453 -25.643 9.727 1.00 53.78 285 GLU A O 1
ATOM 2313 N N . TYR A 1 286 ? 3.555 -24.000 8.201 1.00 55.91 286 TYR A N 1
ATOM 2314 C CA . TYR A 1 286 ? 2.144 -24.080 7.831 1.00 55.91 286 TYR A CA 1
ATOM 2315 C C . TYR A 1 286 ? 1.880 -24.990 6.636 1.00 55.91 286 TYR A C 1
ATOM 2317 O O . TYR A 1 286 ? 0.714 -25.308 6.406 1.00 55.91 286 TYR A O 1
ATOM 2325 N N . MET A 1 287 ? 2.905 -25.431 5.893 1.00 56.19 287 MET A N 1
ATOM 2326 C CA . MET A 1 287 ? 2.712 -26.309 4.735 1.00 56.19 287 MET A CA 1
ATOM 2327 C C . MET A 1 287 ? 1.976 -27.602 5.136 1.00 56.19 287 MET A C 1
ATOM 2329 O O . MET A 1 287 ? 2.320 -28.217 6.148 1.00 56.19 287 MET A O 1
ATOM 2333 N N . PRO A 1 288 ? 0.969 -28.047 4.362 1.00 54.19 288 PRO A N 1
ATOM 2334 C CA . PRO A 1 288 ? 0.322 -29.324 4.624 1.00 54.19 288 PRO A CA 1
ATOM 2335 C C . PRO A 1 288 ? 1.343 -30.459 4.442 1.00 54.19 288 PRO A C 1
ATOM 2337 O O . PRO A 1 288 ? 2.025 -30.512 3.418 1.00 54.19 288 PRO A O 1
ATOM 2340 N N . ASN A 1 289 ? 1.449 -31.334 5.453 1.00 53.09 289 ASN A N 1
ATOM 2341 C CA . ASN A 1 289 ? 2.267 -32.557 5.406 1.00 53.09 289 ASN A CA 1
ATOM 2342 C C . ASN A 1 289 ? 1.853 -33.490 4.263 1.00 53.09 289 ASN A C 1
ATOM 2344 O O . ASN A 1 289 ? 0.627 -33.674 4.072 1.00 53.09 289 ASN A O 1
#

Organism: NCBI:txid574789

Solvent-accessible surface area (backbone atoms only — not comparable to full-atom values): 16648 Å² total; per-residue (Å²): 121,57,72,30,25,34,32,42,39,42,40,42,34,36,25,61,69,60,47,89,76,43,59,84,89,61,43,80,65,57,96,82,52,49,74,65,53,49,49,55,39,50,55,51,53,27,47,49,52,16,49,57,38,35,76,68,78,40,56,36,40,68,50,57,91,90,46,100,66,80,84,64,48,90,27,28,34,24,33,75,58,88,78,39,60,67,79,43,46,85,75,62,29,41,61,34,28,40,32,46,28,68,39,57,44,53,90,56,45,65,58,54,54,52,51,52,49,55,57,46,59,76,46,39,42,79,52,92,57,93,51,50,54,75,47,75,49,77,43,47,67,71,74,85,80,50,68,62,56,50,58,74,74,45,56,71,53,56,42,27,46,68,72,19,74,51,84,64,39,14,54,22,33,61,34,50,26,94,89,43,82,70,42,71,47,81,49,63,59,75,75,69,89,46,74,63,54,44,44,20,52,52,30,45,53,54,12,48,50,47,33,60,67,70,53,50,73,80,79,63,57,75,71,71,96,80,66,82,88,78,62,90,74,75,48,69,68,53,47,34,47,52,28,12,52,75,74,70,36,45,90,44,49,52,70,80,57,53,75,68,64,40,72,72,43,54,59,44,40,66,88,41,76,68,54,45,58,50,43,37,72,78,37,72,90,63,48,85,130

Secondary structure (DSSP, 8-state):
--SEEEEEEEEEEEEETTGGGS-GGGS---TT--HHHHHHHHHHHHHHHHHHHHHTT--EEE--TTSSSPP-TTSEEEE--SSS--TTGGGT-EEEEEE---EESSSSHHHHHHHHHHHHHHHEEEE--TT--EEEEEEESSS---HHHHHHHS-HHHHHHHH-SSS-SSEE-GGGSTTS-S--EE--SSPP-SHHHHHHHHHHHHHHHHHHHH--GGGS----TT-GGGS-PPPHHHHHHHHHHHTT-GGG--HHHHTT--TTGGG--S--HHHHHHHHHH-GGGS--

Radius of gyration: 22.63 Å; Cα contacts (8 Å, |Δi|>4): 367; chains: 1; bounding box: 50×54×63 Å

Mean predicted aligned error: 15.07 Å

Sequence (289 aa):
HLPFNFGVELELIIRPKHIDSLPFDLRLPDSDATPRQTRDFNFTLLKMIAQLLSASEMPCNVFDHNCDEEPDYTKWNATLDASISKAHIANGFYPVEIVTPIIKADADWVYTIDKFWSVMDDAFLYRRDISCGTHVHISPASGSYNAFEVIETSERDQIVDFVSPDKYVSWNFRSAKTTGFGSIEFRRPPGVTTTWQTKHWVAFTMAFTEMAIQASPEQFDPPSSQNIDRFPQPTFDTLLMNAAYGIRVNMEIDQALGLYDDARSLHIANITDENLEWLWRADWEYMPN

Foldseek 3Di:
DPQKWKKKKWKFWKAWPPQVPDDPLQHQAPLPHDPVSVVSNLQVVQVVLQVLCVVLVQHEEEDEPPDPDDDDLQGKYKYDDPLADPPCSSVRIDIIMIMHRTGDPDPCVVVVVVSSCVSDVVTIDTDDDPSIDMDMGMDGNDDGPPVVCCVVVDDPCSNQCVVAVDCLWQWHCNQCDPPHVNDIDHHFPPDDDDPLVVLQVVLQVQLVVQLVVVDDVVLVPPPPPDPPPPDPNQDPVRSSLVSSVVVVSNVSHDPVCVVLVPVVSSGRRDDDVVNLVVCVVSDVVSDDD

pLDDT: mean 76.0, std 14.96, range [37.62, 97.25]